Protein AF-A0A166KN66-F1 (afdb_monomer_lite)

Radius of gyration: 36.07 Å; chains: 1; bounding box: 90×45×100 Å

pLDDT: mean 72.62, std 14.04, range [34.59, 88.81]

Secondary structure (DSSP, 8-state):
-HHHHHHHHHHHHHHHHHHHHHHHHHHHTHHHHHHHHHHHHHHHHHHHHHHHHHHHHHHHHHHTT------------HHHHHHHHHHHHHHHHHHHHHHHHHHHHHHHHHHHHHHHHHHHHHHHHHHHHHHHHHHHHHHHHHHHHHHHHTS-HHHHHHHHHHHHHHH-HHHHHHHHHHHHHS-----TTS--

Structure (mmCIF, N/CA/C/O backbone):
data_AF-A0A166KN66-F1
#
_entry.id   AF-A0A166KN66-F1
#
loop_
_atom_site.group_PDB
_atom_site.id
_atom_site.type_symbol
_atom_site.label_atom_id
_atom_site.label_alt_id
_atom_site.label_comp_id
_atom_site.label_asym_id
_atom_site.label_entity_id
_atom_site.label_seq_id
_atom_site.pdbx_PDB_ins_code
_atom_site.Cartn_x
_atom_site.Cartn_y
_atom_site.Cartn_z
_atom_site.occupancy
_atom_site.B_iso_or_equiv
_atom_site.auth_seq_id
_atom_site.auth_comp_id
_atom_site.auth_asym_id
_atom_site.auth_atom_id
_atom_site.pdbx_PDB_model_num
ATOM 1 N N . MET A 1 1 ? -40.780 -9.118 45.783 1.00 50.19 1 MET A N 1
ATOM 2 C CA . MET A 1 1 ? -39.448 -8.489 45.693 1.00 50.19 1 MET A CA 1
ATOM 3 C C . MET A 1 1 ? -38.457 -9.318 44.877 1.00 50.19 1 MET A C 1
ATOM 5 O O . MET A 1 1 ? -37.634 -8.706 44.225 1.00 50.19 1 MET A O 1
ATOM 9 N N . GLU A 1 2 ? -38.556 -10.653 44.808 1.00 48.22 2 GLU A N 1
ATOM 10 C CA . GLU A 1 2 ? -37.670 -11.465 43.937 1.00 48.22 2 GLU A CA 1
ATOM 11 C C . GLU A 1 2 ? -37.937 -11.257 42.427 1.00 48.22 2 GLU A C 1
ATOM 13 O O . GLU A 1 2 ? -37.007 -11.111 41.647 1.00 48.22 2 GLU A O 1
ATOM 18 N N . SER A 1 3 ? -39.200 -11.080 42.016 1.00 54.22 3 SER A N 1
ATOM 19 C CA . SER A 1 3 ? -39.578 -10.925 40.595 1.00 54.22 3 SER A CA 1
ATOM 20 C C . SER A 1 3 ? -39.134 -9.615 39.916 1.00 54.22 3 SER A C 1
ATOM 22 O O . SER A 1 3 ? -39.055 -9.578 38.689 1.00 54.22 3 SER A O 1
ATOM 24 N N . GLU A 1 4 ? -38.887 -8.539 40.672 1.00 42.75 4 GLU A N 1
ATOM 25 C CA . GLU A 1 4 ? -38.388 -7.256 40.132 1.00 42.75 4 GLU A CA 1
ATOM 26 C C . GLU A 1 4 ? -36.860 -7.266 39.987 1.00 42.75 4 GLU A C 1
ATOM 28 O O . GLU A 1 4 ? -36.314 -6.644 39.081 1.00 42.75 4 GLU A O 1
ATOM 33 N N . LEU A 1 5 ? -36.176 -8.032 40.842 1.00 52.19 5 LEU A N 1
ATOM 34 C CA . LEU A 1 5 ? -34.735 -8.265 40.774 1.00 52.19 5 LEU A CA 1
ATOM 35 C C . LEU A 1 5 ? -34.369 -9.156 39.583 1.00 52.19 5 LEU A C 1
ATOM 37 O O . LEU A 1 5 ? -33.421 -8.837 38.874 1.00 52.19 5 LEU A O 1
ATOM 41 N N . ASP A 1 6 ? -35.161 -10.194 39.301 1.00 42.53 6 ASP A N 1
ATOM 42 C CA . ASP A 1 6 ? -34.950 -11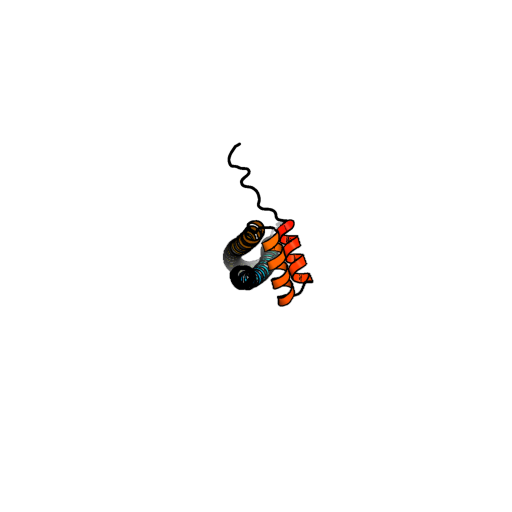.069 38.139 1.00 42.53 6 ASP A CA 1
ATOM 43 C C . ASP A 1 6 ? -35.210 -10.355 36.803 1.00 42.53 6 ASP A C 1
ATOM 45 O O . ASP A 1 6 ? -34.517 -10.599 35.816 1.00 42.53 6 ASP A O 1
ATOM 49 N N . THR A 1 7 ? -36.174 -9.429 36.758 1.00 47.88 7 THR A N 1
ATOM 50 C CA . THR A 1 7 ? -36.441 -8.623 35.554 1.00 47.88 7 THR A CA 1
ATOM 51 C C . THR A 1 7 ? -35.397 -7.533 35.341 1.00 47.88 7 THR A C 1
ATOM 53 O O . THR A 1 7 ? -35.026 -7.288 34.193 1.00 47.88 7 THR A O 1
ATOM 56 N N . LEU A 1 8 ? -34.853 -6.931 36.405 1.00 46.81 8 LEU A N 1
ATOM 57 C CA . LEU A 1 8 ? -33.691 -6.042 36.301 1.00 46.81 8 LEU A CA 1
ATOM 58 C C . LEU A 1 8 ? -32.440 -6.808 35.855 1.00 46.81 8 LEU A C 1
ATOM 60 O O . LEU A 1 8 ? -31.799 -6.390 34.898 1.00 46.81 8 LEU A O 1
ATOM 64 N N . HIS A 1 9 ? -32.138 -7.963 36.458 1.00 51.22 9 HIS A N 1
ATOM 65 C CA . HIS A 1 9 ? -30.991 -8.786 36.061 1.00 51.22 9 HIS A CA 1
ATOM 66 C C . HIS A 1 9 ? -31.087 -9.264 34.609 1.00 51.22 9 HIS A C 1
ATOM 68 O O . HIS A 1 9 ? -30.092 -9.217 33.886 1.00 51.22 9 HIS A O 1
ATOM 74 N N . ALA A 1 10 ? -32.275 -9.679 34.159 1.00 50.00 10 ALA A N 1
ATOM 75 C CA . ALA A 1 10 ? -32.499 -10.074 32.771 1.00 50.00 10 ALA A CA 1
ATOM 76 C C . ALA A 1 10 ? -32.364 -8.884 31.807 1.00 50.00 10 ALA A C 1
ATOM 78 O O . ALA A 1 10 ? -31.740 -9.019 30.755 1.00 50.00 10 ALA A O 1
ATOM 79 N N . SER A 1 11 ? -32.881 -7.705 32.170 1.00 46.88 11 SER A N 1
ATOM 80 C CA . SER A 1 11 ? -32.803 -6.506 31.322 1.00 46.88 11 SER A CA 1
ATOM 81 C C . SER A 1 11 ? -31.360 -6.021 31.152 1.00 46.88 11 SER A C 1
ATOM 83 O O . SER A 1 11 ? -30.937 -5.771 30.026 1.00 46.88 11 SER A O 1
ATOM 85 N N . THR A 1 12 ? -30.578 -5.985 32.236 1.00 53.62 12 THR A N 1
ATOM 86 C CA . THR A 1 12 ? -29.157 -5.600 32.204 1.00 53.62 12 THR A CA 1
ATOM 87 C C . THR A 1 12 ? -28.290 -6.671 31.535 1.00 53.62 12 THR A C 1
ATOM 89 O O . THR A 1 12 ? -27.363 -6.360 30.791 1.00 53.62 12 THR A O 1
ATOM 92 N N . SER A 1 13 ? -28.597 -7.958 31.727 1.00 55.28 13 SER A N 1
ATOM 93 C CA . SER A 1 13 ? -27.883 -9.049 31.048 1.00 55.28 13 SER A CA 1
ATOM 94 C C . SER A 1 13 ? -28.099 -9.033 29.532 1.00 55.28 13 SER A C 1
ATOM 96 O O . SER A 1 13 ? -27.187 -9.405 28.794 1.00 55.28 13 SER A O 1
ATOM 98 N N . THR A 1 14 ? -29.278 -8.608 29.065 1.00 58.38 14 THR A N 1
ATOM 99 C CA . THR A 1 14 ? -29.583 -8.525 27.628 1.00 58.38 14 THR A CA 1
ATOM 100 C C . THR A 1 14 ? -28.792 -7.383 26.983 1.00 58.38 14 THR A C 1
ATOM 102 O O . THR A 1 14 ? -28.110 -7.604 25.988 1.00 58.38 14 THR A O 1
ATOM 105 N N . THR A 1 15 ? -28.743 -6.206 27.619 1.00 72.19 15 THR A N 1
ATOM 106 C CA . THR A 1 15 ? -27.950 -5.065 27.124 1.00 72.19 15 THR A CA 1
ATOM 107 C C . THR A 1 15 ? -26.442 -5.327 27.146 1.00 72.19 15 THR A C 1
ATOM 109 O O . THR A 1 15 ? -25.735 -4.919 26.228 1.00 72.19 15 THR A O 1
ATOM 112 N N . THR A 1 16 ? -25.935 -6.058 28.144 1.00 75.50 16 THR A N 1
ATOM 113 C CA . THR A 1 16 ? -24.501 -6.393 28.237 1.00 75.50 16 THR A CA 1
ATOM 114 C C . THR A 1 16 ? -24.071 -7.374 27.139 1.00 75.50 16 THR A C 1
ATOM 116 O O . THR A 1 16 ? -23.024 -7.197 26.513 1.00 75.50 16 THR A O 1
ATOM 119 N N . ALA A 1 17 ? -24.890 -8.396 26.865 1.00 76.38 17 ALA A N 1
ATOM 120 C CA . ALA A 1 17 ? -24.639 -9.357 25.792 1.00 76.38 17 ALA A CA 1
ATOM 121 C C . ALA A 1 17 ? -24.733 -8.707 24.399 1.00 76.38 17 ALA A C 1
ATOM 123 O O . ALA A 1 17 ? -23.933 -9.029 23.511 1.00 76.38 17 ALA A O 1
ATOM 124 N N . ASP A 1 18 ? -25.659 -7.760 24.223 1.00 78.69 18 ASP A N 1
ATOM 125 C CA . ASP A 1 18 ? -25.801 -6.976 22.995 1.00 78.69 18 ASP A CA 1
ATOM 126 C C . ASP A 1 18 ? -24.572 -6.080 22.755 1.00 78.69 18 ASP A C 1
ATOM 128 O O . ASP A 1 18 ? -24.020 -6.077 21.652 1.00 78.69 18 ASP A O 1
ATOM 132 N N . LEU A 1 19 ? -24.065 -5.403 23.793 1.00 79.38 19 LEU A N 1
ATOM 133 C CA . LEU A 1 19 ? -22.847 -4.583 23.717 1.00 79.38 19 LEU A CA 1
ATOM 134 C C . LEU A 1 19 ? -21.586 -5.422 23.459 1.00 79.38 19 LEU A C 1
ATOM 136 O O . LEU A 1 19 ? -20.761 -5.063 22.615 1.00 79.38 19 LEU A O 1
ATOM 140 N N . ALA A 1 20 ? -21.443 -6.575 24.121 1.00 78.69 20 ALA A N 1
ATOM 141 C CA . ALA A 1 20 ? -20.343 -7.508 23.864 1.00 78.69 20 ALA A CA 1
ATOM 142 C C . ALA A 1 20 ? -20.381 -8.052 22.422 1.00 78.69 20 ALA A C 1
ATOM 144 O O . ALA A 1 20 ? -19.338 -8.189 21.766 1.00 78.69 20 ALA A O 1
ATOM 145 N N . SER A 1 21 ? -21.584 -8.310 21.900 1.00 81.44 21 SER A N 1
ATOM 146 C CA . SER A 1 21 ? -21.799 -8.711 20.506 1.00 81.44 21 SER A CA 1
ATOM 147 C C . SER A 1 21 ? -21.483 -7.577 19.532 1.00 81.44 21 SER A C 1
ATOM 149 O O . SER A 1 21 ? -20.884 -7.820 18.483 1.00 81.44 21 SER A O 1
ATOM 151 N N . GLU A 1 22 ? -21.819 -6.331 19.871 1.00 81.75 22 GLU A N 1
ATOM 152 C CA . GLU A 1 22 ? -21.475 -5.165 19.062 1.00 81.75 22 GLU A CA 1
ATOM 153 C C . GLU A 1 22 ? -19.960 -4.939 18.990 1.00 81.75 22 GLU A C 1
ATOM 155 O O . GLU A 1 22 ? -19.432 -4.787 17.886 1.00 81.75 22 GLU A O 1
ATOM 160 N N . ILE A 1 23 ? -19.253 -4.971 20.124 1.00 78.81 23 ILE A N 1
ATOM 161 C CA . ILE A 1 23 ? -17.786 -4.856 20.166 1.00 78.81 23 ILE A CA 1
ATOM 162 C C . ILE A 1 23 ? -17.156 -5.982 19.343 1.00 78.81 23 ILE A C 1
ATOM 164 O O . ILE A 1 23 ? -16.308 -5.725 18.488 1.00 78.81 23 ILE A O 1
ATOM 168 N N . SER A 1 24 ? -17.632 -7.218 19.521 1.00 78.62 24 SER A N 1
ATOM 169 C CA . SER A 1 24 ? -17.173 -8.369 18.736 1.00 78.62 24 SER A CA 1
ATOM 170 C C . SER A 1 24 ? -17.398 -8.170 17.237 1.00 78.62 24 SER A C 1
ATOM 172 O O . SER A 1 24 ? -16.517 -8.474 16.438 1.00 78.62 24 SER A O 1
ATOM 174 N N . ARG A 1 25 ? -18.550 -7.626 16.834 1.00 81.44 25 ARG A N 1
ATOM 175 C CA . ARG A 1 25 ? -18.867 -7.327 15.431 1.00 81.44 25 ARG A CA 1
ATOM 176 C C . ARG A 1 25 ? -17.963 -6.236 14.858 1.00 81.44 25 ARG A C 1
ATOM 178 O O . ARG A 1 25 ? -17.493 -6.383 13.734 1.00 81.44 25 ARG A O 1
ATOM 185 N N . LYS A 1 26 ? -17.705 -5.155 15.602 1.00 76.75 26 LYS A N 1
ATOM 186 C CA . LYS A 1 26 ? -16.783 -4.094 15.163 1.00 76.75 26 LYS A CA 1
ATOM 187 C C . LYS A 1 26 ? -15.351 -4.627 15.029 1.00 76.75 26 LYS A C 1
ATOM 189 O O . LYS A 1 26 ? -14.688 -4.315 14.046 1.00 76.75 26 LYS A O 1
ATOM 194 N N . LEU A 1 27 ? -14.908 -5.487 15.950 1.00 75.06 27 LEU A N 1
ATOM 195 C CA . LEU A 1 27 ? -13.616 -6.173 15.853 1.00 75.06 27 LEU A CA 1
ATOM 196 C C . LEU A 1 27 ? -13.560 -7.134 14.656 1.00 75.06 27 LEU A C 1
ATOM 198 O O . LEU A 1 27 ? -12.565 -7.145 13.948 1.00 75.06 27 LEU A O 1
ATOM 202 N N . LEU A 1 28 ? -14.631 -7.870 14.351 1.00 78.94 28 LEU A N 1
ATOM 203 C CA . LEU A 1 28 ? -14.689 -8.730 13.158 1.00 78.94 28 LEU A CA 1
ATOM 204 C C . LEU A 1 28 ? -14.581 -7.942 11.841 1.00 78.94 28 LEU A C 1
ATOM 206 O O . LEU A 1 28 ? -14.085 -8.468 10.847 1.00 78.94 28 LEU A O 1
ATOM 210 N N . ASN A 1 29 ? -14.989 -6.670 11.818 1.00 74.00 29 ASN A N 1
ATOM 211 C CA . ASN A 1 29 ? -14.806 -5.808 10.646 1.00 74.00 29 ASN A CA 1
ATOM 212 C C . ASN A 1 29 ? -13.333 -5.415 10.409 1.00 74.00 29 ASN A C 1
ATOM 214 O O . ASN A 1 29 ? -13.002 -4.915 9.333 1.00 74.00 29 ASN A O 1
ATOM 218 N N . MET A 1 30 ? -12.443 -5.657 11.377 1.00 74.38 30 MET A N 1
ATOM 219 C CA . MET A 1 30 ? -11.005 -5.399 11.259 1.00 74.38 30 MET A CA 1
ATOM 220 C C . MET A 1 30 ? -10.272 -6.468 10.449 1.00 74.38 30 MET A C 1
ATOM 222 O O . MET A 1 30 ? -9.278 -6.152 9.792 1.00 74.38 30 MET A O 1
ATOM 226 N N . ASP A 1 31 ? -10.748 -7.713 10.471 1.00 74.88 31 ASP A N 1
ATOM 227 C CA . ASP A 1 31 ? -10.133 -8.841 9.763 1.00 74.88 31 ASP A CA 1
ATOM 228 C C . ASP A 1 31 ? -10.000 -8.587 8.248 1.00 74.88 31 ASP A C 1
ATOM 230 O O . ASP A 1 31 ? -8.879 -8.660 7.732 1.00 74.88 31 ASP A O 1
ATOM 234 N N . PRO A 1 32 ? -11.071 -8.215 7.510 1.00 77.06 32 PRO A N 1
ATOM 235 C CA . PRO A 1 32 ? -10.954 -7.946 6.078 1.00 77.06 32 PRO A CA 1
ATOM 236 C C . PRO A 1 32 ? -10.069 -6.730 5.776 1.00 77.06 32 PRO A C 1
ATOM 238 O O . PRO A 1 32 ? -9.323 -6.757 4.800 1.00 77.06 32 PRO A O 1
ATOM 241 N N . LEU A 1 33 ? -10.095 -5.693 6.622 1.00 70.38 33 LEU A N 1
ATOM 242 C CA . LEU A 1 33 ? -9.246 -4.506 6.460 1.00 70.38 33 LEU A CA 1
ATOM 243 C C . LEU A 1 33 ? -7.763 -4.834 6.682 1.00 70.38 33 LEU A C 1
ATOM 245 O O . LEU A 1 33 ? -6.892 -4.307 5.992 1.00 70.38 33 LEU A O 1
ATOM 249 N N . THR A 1 34 ? -7.468 -5.726 7.629 1.00 74.25 34 THR A N 1
ATOM 250 C CA . THR A 1 34 ? -6.104 -6.195 7.903 1.00 74.25 34 THR A CA 1
ATOM 251 C C . THR A 1 34 ? -5.579 -7.026 6.734 1.00 74.25 34 THR A C 1
ATOM 253 O O . THR A 1 34 ? -4.478 -6.762 6.251 1.00 74.25 34 THR A O 1
ATOM 256 N N . ALA A 1 35 ? -6.390 -7.953 6.216 1.00 77.44 35 ALA A N 1
ATOM 257 C CA . ALA A 1 35 ? -6.037 -8.755 5.047 1.00 77.44 35 ALA A CA 1
ATOM 258 C C . ALA A 1 35 ? -5.819 -7.890 3.790 1.00 77.44 35 ALA A C 1
ATOM 260 O O . ALA A 1 35 ? -4.828 -8.058 3.080 1.00 77.44 35 ALA A O 1
ATOM 261 N N . GLU A 1 36 ? -6.704 -6.921 3.532 1.00 73.56 36 GLU A N 1
ATOM 262 C CA . GLU A 1 36 ? -6.550 -5.961 2.431 1.00 73.56 36 GLU A CA 1
ATOM 263 C C . GLU A 1 36 ? -5.237 -5.174 2.561 1.00 73.56 36 GLU A C 1
ATOM 265 O O . GLU A 1 36 ? -4.469 -5.057 1.602 1.00 73.56 36 GLU A O 1
ATOM 270 N N . ARG A 1 37 ? -4.930 -4.689 3.769 1.00 74.81 37 ARG A N 1
ATOM 271 C CA . ARG A 1 37 ? -3.697 -3.954 4.060 1.00 74.81 37 ARG A CA 1
ATOM 272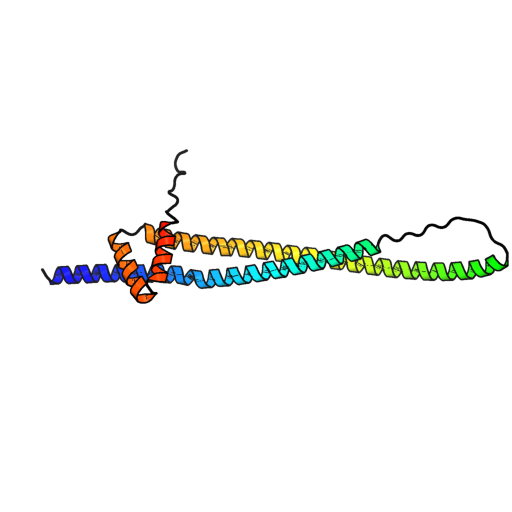 C C . ARG A 1 37 ? -2.443 -4.791 3.797 1.00 74.81 37 ARG A C 1
ATOM 274 O O . ARG A 1 37 ? -1.490 -4.272 3.214 1.00 74.81 37 ARG A O 1
ATOM 281 N N . GLU A 1 38 ? -2.426 -6.059 4.201 1.00 78.44 38 GLU A N 1
ATOM 282 C CA . GLU A 1 38 ? -1.304 -6.977 3.953 1.00 78.44 38 GLU A CA 1
ATOM 283 C C . GLU A 1 38 ? -1.087 -7.233 2.455 1.00 78.44 38 GLU A C 1
ATOM 285 O O . GLU A 1 38 ? 0.050 -7.195 1.975 1.00 78.44 38 GLU A O 1
ATOM 290 N N . VAL A 1 39 ? -2.171 -7.409 1.692 1.00 83.88 39 VAL A N 1
ATOM 291 C CA . VAL A 1 39 ? -2.108 -7.565 0.230 1.00 83.88 39 VAL A CA 1
ATOM 292 C C . VAL A 1 39 ? -1.511 -6.321 -0.427 1.00 83.88 39 VAL A C 1
ATOM 294 O O . VAL A 1 39 ? -0.599 -6.436 -1.249 1.00 83.88 39 VAL A O 1
ATOM 297 N N . ILE A 1 40 ? -1.962 -5.124 -0.043 1.00 73.06 40 ILE A N 1
ATOM 298 C CA . ILE A 1 40 ? -1.426 -3.878 -0.605 1.00 73.06 40 ILE A CA 1
ATOM 299 C C . ILE A 1 40 ? 0.059 -3.708 -0.236 1.00 73.06 40 ILE A C 1
ATOM 301 O O . ILE A 1 40 ? 0.857 -3.276 -1.068 1.00 73.06 40 ILE A O 1
ATOM 305 N N . GLN A 1 41 ? 0.476 -4.094 0.976 1.00 76.81 41 GLN A N 1
ATOM 306 C CA . GLN A 1 41 ? 1.893 -4.066 1.365 1.00 76.81 41 GLN A CA 1
ATOM 307 C C . GLN A 1 41 ? 2.764 -4.982 0.501 1.00 76.81 41 GLN A C 1
ATOM 309 O O . GLN A 1 41 ? 3.862 -4.581 0.100 1.00 76.81 41 GLN A O 1
ATOM 314 N N . LEU A 1 42 ? 2.281 -6.189 0.199 1.00 85.00 42 LEU A N 1
ATOM 315 C CA . LEU A 1 42 ? 2.954 -7.114 -0.712 1.00 85.00 42 LEU A CA 1
ATOM 316 C C . LEU A 1 42 ? 3.100 -6.497 -2.108 1.00 85.00 42 LEU A C 1
ATOM 318 O O . LEU A 1 42 ? 4.208 -6.456 -2.642 1.00 85.00 42 LEU A O 1
ATOM 322 N N . GLN A 1 43 ? 2.028 -5.914 -2.643 1.00 80.38 43 GLN A N 1
ATOM 323 C CA . GLN A 1 43 ? 2.036 -5.255 -3.953 1.00 80.38 43 GLN A CA 1
ATOM 324 C C . GLN A 1 43 ? 2.992 -4.050 -4.017 1.00 80.38 43 GLN A C 1
ATOM 326 O O . GLN A 1 43 ? 3.722 -3.878 -4.997 1.00 80.38 43 GLN A O 1
ATOM 331 N N . ILE A 1 44 ? 3.058 -3.240 -2.954 1.00 77.50 44 ILE A N 1
ATOM 332 C CA . ILE A 1 44 ? 4.017 -2.129 -2.835 1.00 77.50 44 ILE A CA 1
ATOM 333 C C . ILE A 1 44 ? 5.456 -2.655 -2.867 1.00 77.50 44 ILE A C 1
ATOM 335 O O . ILE A 1 44 ? 6.327 -2.060 -3.509 1.00 77.50 44 ILE A O 1
ATOM 339 N N . LYS A 1 45 ? 5.729 -3.768 -2.175 1.00 81.69 45 LYS A N 1
ATOM 340 C CA . LYS A 1 45 ? 7.056 -4.396 -2.153 1.00 81.69 45 LYS A CA 1
ATOM 341 C C . LYS A 1 45 ? 7.450 -4.925 -3.534 1.00 81.69 45 LYS A C 1
ATOM 343 O O . LYS A 1 45 ? 8.573 -4.683 -3.971 1.00 81.69 45 LYS A O 1
ATOM 348 N N . GLU A 1 46 ? 6.540 -5.602 -4.225 1.00 85.12 46 GLU A N 1
ATOM 349 C CA . GLU A 1 46 ? 6.760 -6.093 -5.590 1.00 85.12 46 GLU A CA 1
ATOM 350 C C . GLU A 1 46 ? 7.049 -4.946 -6.560 1.00 85.12 46 GLU A C 1
ATOM 352 O O . GLU A 1 46 ? 8.032 -4.986 -7.302 1.00 85.12 46 GLU A O 1
ATOM 357 N N . THR A 1 47 ? 6.261 -3.874 -6.481 1.00 78.00 47 THR A N 1
ATOM 358 C CA . THR A 1 47 ? 6.444 -2.688 -7.324 1.00 78.00 47 THR A CA 1
ATOM 359 C C . THR A 1 47 ? 7.796 -2.018 -7.068 1.00 78.00 47 THR A C 1
ATOM 361 O O . THR A 1 47 ? 8.486 -1.654 -8.018 1.00 78.00 47 THR A O 1
ATOM 364 N N . ARG A 1 48 ? 8.249 -1.927 -5.808 1.00 80.12 48 ARG A N 1
ATOM 365 C CA . ARG A 1 48 ? 9.599 -1.424 -5.479 1.00 80.12 48 ARG A CA 1
ATOM 366 C C . ARG A 1 48 ? 10.713 -2.272 -6.091 1.00 80.12 48 ARG A C 1
ATOM 368 O O . ARG A 1 48 ? 11.670 -1.716 -6.624 1.00 80.12 48 ARG A O 1
ATOM 375 N N . ASN A 1 49 ? 10.588 -3.597 -6.045 1.00 84.81 49 ASN A N 1
ATOM 376 C CA . ASN A 1 49 ? 11.573 -4.490 -6.662 1.00 84.81 49 ASN A CA 1
ATOM 377 C C . ASN A 1 49 ? 11.626 -4.296 -8.184 1.00 84.81 49 ASN A C 1
ATOM 379 O O . ASN A 1 49 ? 12.704 -4.293 -8.782 1.00 84.81 49 ASN A O 1
ATOM 383 N N . HIS A 1 50 ? 10.464 -4.098 -8.809 1.00 79.25 50 HIS A N 1
ATOM 384 C CA . HIS A 1 50 ? 10.383 -3.846 -10.240 1.00 79.25 50 HIS A CA 1
ATOM 385 C C . HIS A 1 50 ? 11.013 -2.497 -10.626 1.00 79.25 50 HIS A C 1
ATOM 387 O O . HIS A 1 50 ? 11.807 -2.457 -11.565 1.00 79.25 50 HIS A O 1
ATOM 393 N N . ILE A 1 51 ? 10.774 -1.431 -9.848 1.00 81.56 51 ILE A N 1
ATOM 394 C CA . ILE A 1 51 ? 11.446 -0.128 -10.022 1.00 81.56 51 ILE A CA 1
ATOM 395 C C . ILE A 1 51 ? 12.969 -0.289 -9.964 1.00 81.56 51 ILE A C 1
ATOM 397 O O . ILE A 1 51 ? 13.660 0.167 -10.869 1.00 81.56 51 ILE A O 1
ATOM 401 N N . SER A 1 52 ? 13.494 -1.001 -8.962 1.00 80.19 52 SER A N 1
ATOM 402 C CA . SER A 1 52 ? 14.941 -1.229 -8.836 1.00 80.19 52 SER A CA 1
ATOM 403 C C . SER A 1 52 ? 15.529 -1.981 -10.040 1.00 80.19 52 SER A C 1
ATOM 405 O O . SER A 1 52 ? 16.635 -1.683 -10.489 1.00 80.19 52 SER A O 1
ATOM 407 N N . THR A 1 53 ? 14.771 -2.921 -10.611 1.00 85.12 53 THR A N 1
ATOM 408 C CA . THR A 1 53 ? 15.182 -3.653 -11.820 1.00 85.12 53 THR A CA 1
ATOM 409 C C . THR A 1 53 ? 15.226 -2.734 -13.047 1.00 85.12 53 THR A C 1
ATOM 411 O O . THR A 1 53 ? 16.154 -2.823 -13.852 1.00 85.12 53 THR A O 1
ATOM 414 N N . LEU A 1 54 ? 14.254 -1.824 -13.181 1.00 81.31 54 LEU A N 1
ATOM 415 C CA . LEU A 1 54 ? 14.236 -0.822 -14.250 1.00 81.31 54 LEU A CA 1
ATOM 416 C C . LEU A 1 54 ? 15.391 0.178 -14.117 1.00 81.31 54 LEU A C 1
ATOM 418 O O . LEU A 1 54 ? 16.034 0.488 -15.115 1.00 81.31 54 LEU A O 1
ATOM 422 N N . GLU A 1 55 ? 15.706 0.627 -12.900 1.00 80.25 55 GLU A N 1
ATOM 423 C CA . GLU A 1 55 ? 16.844 1.520 -12.632 1.00 80.25 55 GLU A CA 1
ATOM 424 C C . GLU A 1 55 ? 18.187 0.874 -13.006 1.00 80.25 55 GLU A C 1
ATOM 426 O O . GLU A 1 55 ? 19.042 1.526 -13.608 1.00 80.25 55 GLU A O 1
ATOM 431 N N . ALA A 1 56 ? 18.362 -0.424 -12.731 1.00 80.94 56 ALA A N 1
ATOM 432 C CA . ALA A 1 56 ? 19.546 -1.167 -13.162 1.00 80.94 56 ALA A CA 1
ATOM 433 C C . ALA A 1 56 ? 19.650 -1.274 -14.697 1.00 80.94 56 ALA A C 1
ATOM 435 O O . ALA A 1 56 ? 20.741 -1.160 -15.257 1.00 80.94 56 ALA A O 1
ATOM 436 N N . ARG A 1 57 ? 18.520 -1.453 -15.396 1.00 79.25 57 ARG A N 1
ATOM 437 C CA . ARG A 1 57 ? 18.475 -1.505 -16.868 1.00 79.25 57 ARG A CA 1
ATOM 438 C C . ARG A 1 57 ? 18.758 -0.141 -17.510 1.00 79.25 57 ARG A C 1
ATOM 440 O O . ARG A 1 57 ? 19.462 -0.088 -18.515 1.00 79.25 57 ARG A O 1
ATOM 447 N N . ASP A 1 58 ? 18.253 0.944 -16.923 1.00 75.69 58 ASP A N 1
ATOM 448 C CA . ASP A 1 58 ? 18.533 2.329 -17.334 1.00 75.69 58 ASP A CA 1
ATOM 449 C C . ASP A 1 58 ? 20.030 2.660 -17.208 1.00 75.69 58 ASP A C 1
ATOM 451 O O . ASP A 1 58 ? 20.633 3.209 -18.130 1.00 75.69 58 ASP A O 1
ATOM 455 N N . ALA A 1 59 ? 20.663 2.258 -16.099 1.00 73.31 59 ALA A N 1
ATOM 456 C CA . ALA A 1 59 ? 22.097 2.454 -15.888 1.00 73.31 59 ALA A CA 1
ATOM 457 C C . ALA A 1 59 ? 22.945 1.785 -16.987 1.00 73.31 59 ALA A C 1
ATOM 459 O O . ALA A 1 59 ? 23.820 2.433 -17.562 1.00 73.31 59 ALA A O 1
ATOM 460 N N . LEU A 1 60 ? 22.628 0.535 -17.349 1.00 71.75 60 LEU A N 1
ATOM 461 C CA . LEU A 1 60 ? 23.324 -0.196 -18.416 1.00 71.75 60 LEU A 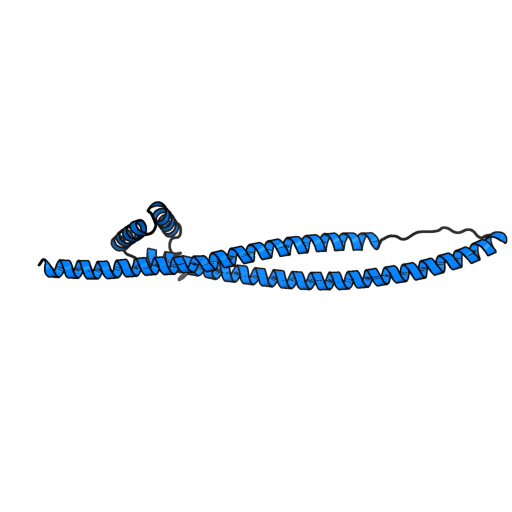CA 1
ATOM 462 C C . LEU A 1 60 ? 23.175 0.476 -19.791 1.00 71.75 60 LEU A C 1
ATOM 464 O O . LEU A 1 60 ? 24.136 0.548 -20.555 1.00 71.75 60 LEU A O 1
ATOM 468 N N . LEU A 1 61 ? 21.990 1.000 -20.116 1.00 68.06 61 LEU A N 1
ATOM 469 C CA . LEU A 1 61 ? 21.762 1.692 -21.391 1.00 68.06 61 LEU A CA 1
ATOM 470 C C . LEU A 1 61 ? 22.544 3.010 -21.489 1.00 68.06 61 LEU A C 1
ATOM 472 O O . LEU A 1 61 ? 23.021 3.360 -22.570 1.00 68.06 61 LEU A O 1
ATOM 476 N N . ARG A 1 62 ? 22.726 3.721 -20.369 1.00 67.56 62 ARG A N 1
ATOM 477 C CA . ARG A 1 62 ? 23.521 4.959 -20.325 1.00 67.56 62 ARG A CA 1
ATOM 478 C C . ARG A 1 62 ? 25.013 4.706 -20.524 1.00 67.56 62 ARG A C 1
ATOM 480 O O . ARG A 1 62 ? 25.655 5.486 -21.222 1.00 67.56 62 ARG A O 1
ATOM 487 N N . GLU A 1 63 ? 25.553 3.619 -19.972 1.00 63.09 63 GLU A N 1
ATOM 488 C CA . GLU A 1 63 ? 26.969 3.247 -20.135 1.00 63.09 63 GLU A CA 1
ATOM 489 C C . GLU A 1 63 ? 27.334 2.930 -21.598 1.00 63.09 63 GLU A C 1
ATOM 491 O O . GLU A 1 63 ? 28.432 3.257 -22.055 1.00 63.09 63 GLU A O 1
ATOM 496 N N . HIS A 1 64 ? 26.395 2.378 -22.374 1.00 59.12 64 HIS A N 1
ATOM 497 C CA . HIS A 1 64 ? 26.589 2.080 -23.797 1.00 59.12 64 HIS A CA 1
ATOM 498 C C . HIS A 1 64 ? 26.593 3.319 -24.716 1.00 59.12 64 HIS A C 1
ATOM 500 O O . HIS A 1 64 ? 27.027 3.219 -25.863 1.00 59.12 64 HIS A O 1
ATOM 506 N N . HIS A 1 65 ? 26.155 4.492 -24.242 1.00 52.91 65 HIS A N 1
ATOM 507 C CA . HIS A 1 65 ? 26.039 5.705 -25.064 1.00 52.91 65 HIS A CA 1
ATOM 508 C C . HIS A 1 65 ? 27.342 6.533 -25.157 1.00 52.91 65 HIS A C 1
ATOM 510 O O . HIS A 1 65 ? 27.402 7.508 -25.903 1.00 52.91 65 HIS A O 1
ATOM 516 N N . THR A 1 66 ? 28.401 6.163 -24.423 1.00 48.50 66 THR A N 1
ATOM 517 C CA . THR A 1 66 ? 29.606 6.999 -24.209 1.00 48.50 66 THR A CA 1
ATOM 518 C C . THR A 1 66 ? 30.916 6.480 -24.823 1.00 48.50 66 THR A C 1
ATOM 520 O O . THR A 1 66 ? 31.992 6.757 -24.299 1.00 48.50 66 THR A O 1
ATOM 523 N N . ALA A 1 67 ? 30.886 5.779 -25.960 1.00 44.91 67 ALA A N 1
ATOM 524 C CA . ALA A 1 67 ? 32.112 5.399 -26.676 1.00 44.91 67 ALA A CA 1
ATOM 525 C C . ALA A 1 67 ? 32.345 6.288 -27.915 1.00 44.91 67 ALA A C 1
ATOM 527 O O . ALA A 1 67 ? 31.658 6.155 -28.924 1.00 44.91 67 ALA A O 1
ATOM 528 N N . SER A 1 68 ? 33.323 7.200 -27.856 1.00 43.91 68 SER A N 1
ATOM 529 C CA . SER A 1 68 ? 33.817 7.975 -29.010 1.00 43.91 68 SER A CA 1
ATOM 530 C C . SER A 1 68 ? 35.324 7.787 -29.175 1.00 43.91 68 SER A C 1
ATOM 532 O O . SER A 1 68 ? 36.074 7.872 -28.205 1.00 43.91 68 SER A O 1
ATOM 534 N N . ILE A 1 69 ? 35.751 7.520 -30.411 1.00 46.03 69 ILE A N 1
ATOM 535 C CA . ILE A 1 69 ? 37.133 7.210 -30.806 1.00 46.03 69 ILE A CA 1
ATOM 536 C C . ILE A 1 69 ? 37.745 8.443 -31.493 1.00 46.03 69 ILE A C 1
ATOM 538 O O . ILE A 1 69 ? 37.113 9.034 -32.368 1.00 46.03 69 ILE A O 1
ATOM 542 N N . SER A 1 70 ? 38.972 8.816 -31.114 1.00 37.91 70 SER A N 1
ATOM 543 C CA . SER A 1 70 ? 39.793 9.853 -31.763 1.00 37.91 70 SER A CA 1
ATOM 544 C C . SER A 1 70 ? 40.776 9.242 -32.766 1.00 37.91 70 SER A C 1
ATOM 546 O O . SER A 1 70 ? 41.376 8.219 -32.446 1.00 37.91 70 SER A O 1
ATOM 548 N N . ASN A 1 71 ? 41.027 9.906 -33.899 1.00 38.41 71 ASN A N 1
ATOM 549 C CA . ASN A 1 71 ? 42.131 9.585 -34.813 1.00 38.41 71 ASN A CA 1
ATOM 550 C C . ASN A 1 71 ? 42.937 10.847 -35.164 1.00 38.41 71 ASN A C 1
ATOM 552 O O . ASN A 1 71 ? 42.351 11.907 -35.387 1.00 38.41 71 ASN A O 1
ATOM 556 N N . GLU A 1 72 ? 44.264 10.697 -35.226 1.00 39.81 72 GLU A N 1
ATOM 557 C CA . GLU A 1 72 ? 45.238 11.674 -35.737 1.00 39.81 72 GLU A CA 1
ATOM 558 C C . GLU A 1 72 ? 45.669 11.327 -37.178 1.00 39.81 72 GLU A C 1
ATOM 560 O O . GLU A 1 72 ? 45.633 10.166 -37.590 1.00 39.81 72 GLU A O 1
ATOM 565 N N . ASP A 1 73 ? 46.052 12.369 -37.922 1.00 44.03 73 ASP A N 1
ATOM 566 C CA . ASP A 1 73 ? 46.294 12.423 -39.372 1.00 44.03 73 ASP A CA 1
ATOM 567 C C . ASP A 1 73 ? 47.759 12.157 -39.776 1.00 44.03 73 ASP A C 1
ATOM 569 O O . ASP A 1 73 ? 48.674 12.695 -39.157 1.00 44.03 73 ASP A O 1
ATOM 573 N N . ASP A 1 74 ? 47.961 11.449 -40.900 1.00 49.16 74 ASP A N 1
ATOM 574 C CA . ASP A 1 74 ? 49.020 11.754 -41.885 1.00 49.16 74 ASP A CA 1
ATOM 575 C C . ASP A 1 74 ? 48.730 11.090 -43.266 1.00 49.16 74 ASP A C 1
ATOM 577 O O . ASP A 1 74 ? 48.062 10.051 -43.335 1.00 49.16 74 ASP A O 1
ATOM 581 N N . PRO A 1 75 ? 49.178 11.665 -44.406 1.00 51.28 75 PRO A N 1
ATOM 582 C CA . PRO A 1 75 ? 48.614 11.390 -45.735 1.00 51.28 75 PRO A CA 1
ATOM 583 C C . PRO A 1 75 ? 49.287 10.215 -46.477 1.00 51.28 75 PRO A C 1
ATOM 585 O O . PRO A 1 75 ? 50.509 10.066 -46.382 1.00 51.28 75 PRO A O 1
ATOM 588 N N . PRO A 1 76 ? 48.571 9.412 -47.307 1.00 50.84 76 PRO A N 1
ATOM 589 C CA . PRO A 1 76 ? 49.151 8.132 -47.697 1.00 50.84 76 PRO A CA 1
ATOM 590 C C . PRO A 1 76 ? 49.333 7.844 -49.211 1.00 50.84 76 PRO A C 1
ATOM 592 O O . PRO A 1 76 ? 48.774 8.490 -50.095 1.00 50.84 76 PRO A O 1
ATOM 595 N N . GLN A 1 77 ? 50.167 6.829 -49.486 1.00 51.44 77 GLN A N 1
ATOM 596 C CA . GLN A 1 77 ? 50.723 6.383 -50.782 1.00 51.44 77 GLN A CA 1
ATOM 597 C C . GLN A 1 77 ? 49.756 5.508 -51.647 1.00 51.44 77 GLN A C 1
ATOM 599 O O . GLN A 1 77 ? 48.677 5.149 -51.194 1.00 51.44 77 GLN A O 1
ATOM 604 N N . PRO A 1 78 ? 50.081 5.097 -52.898 1.00 57.84 78 PRO A N 1
ATOM 605 C CA . PRO A 1 78 ? 49.119 4.489 -53.846 1.00 57.84 78 PRO A CA 1
ATOM 606 C C . PRO A 1 78 ? 48.487 3.144 -53.441 1.00 57.84 78 PRO A C 1
ATOM 608 O O . PRO A 1 78 ? 47.311 2.921 -53.718 1.00 57.84 78 PRO A O 1
ATOM 611 N N . HIS A 1 79 ? 49.222 2.260 -52.759 1.00 56.50 79 HIS A N 1
ATO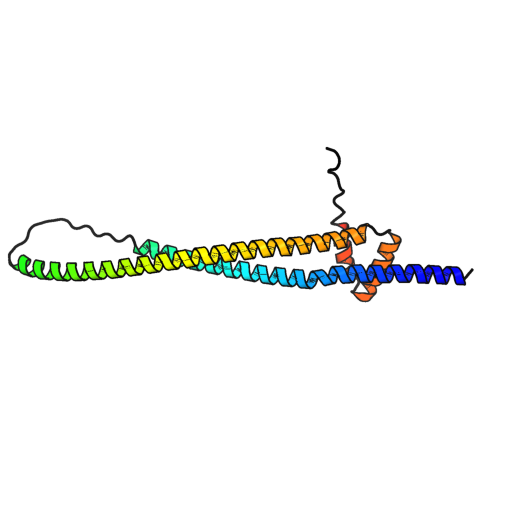M 612 C CA . HIS A 1 79 ? 48.660 1.041 -52.148 1.00 56.50 79 HIS A CA 1
ATOM 613 C C . HIS A 1 79 ? 47.687 1.387 -51.012 1.00 56.50 79 HIS A C 1
ATOM 615 O O . HIS A 1 79 ? 46.713 0.677 -50.771 1.00 56.50 79 HIS A O 1
ATOM 621 N N . VAL A 1 80 ? 47.892 2.545 -50.386 1.00 56.06 80 VAL A N 1
ATOM 622 C CA . VAL A 1 80 ? 46.969 3.096 -49.407 1.00 56.06 80 VAL A CA 1
ATOM 623 C C . VAL A 1 80 ? 45.717 3.654 -50.063 1.00 56.06 80 VAL A C 1
ATOM 625 O O . VAL A 1 80 ? 44.694 3.686 -49.414 1.00 56.06 80 VAL A O 1
ATOM 628 N N . ARG A 1 81 ? 45.708 3.994 -51.358 1.00 57.22 81 ARG A N 1
ATOM 629 C CA . ARG A 1 81 ? 44.467 4.375 -52.059 1.00 57.22 81 ARG A CA 1
ATOM 630 C C . ARG A 1 81 ? 43.490 3.201 -52.192 1.00 57.22 81 ARG A C 1
ATOM 632 O O . ARG A 1 81 ? 42.289 3.393 -52.032 1.00 57.22 81 ARG A O 1
ATOM 639 N N . ALA A 1 82 ? 43.999 1.997 -52.464 1.00 62.56 82 ALA A N 1
ATOM 640 C CA . ALA A 1 82 ? 43.190 0.777 -52.490 1.00 62.56 82 ALA A CA 1
ATOM 641 C C . ALA A 1 82 ? 42.754 0.363 -51.074 1.00 62.56 82 ALA A C 1
ATOM 643 O O . ALA A 1 82 ? 41.581 0.059 -50.865 1.00 62.56 82 ALA A O 1
ATOM 644 N N . ALA A 1 83 ? 43.663 0.440 -50.093 1.00 60.31 83 ALA A N 1
ATOM 645 C CA . ALA A 1 83 ? 43.337 0.203 -48.686 1.00 60.31 83 ALA A CA 1
ATOM 646 C C . ALA A 1 83 ? 42.331 1.234 -48.134 1.00 60.31 83 ALA A C 1
ATOM 648 O O . ALA A 1 83 ? 41.406 0.852 -47.435 1.00 60.31 83 ALA A O 1
ATOM 649 N N . LEU A 1 84 ? 42.438 2.509 -48.522 1.00 59.00 84 LEU A N 1
ATOM 650 C CA . LEU A 1 84 ? 41.479 3.576 -48.217 1.00 59.00 84 LEU A CA 1
ATOM 651 C C . LEU A 1 84 ? 40.120 3.294 -48.853 1.00 59.00 84 LEU A C 1
ATOM 653 O O . LEU A 1 84 ? 39.103 3.514 -48.216 1.00 59.00 84 LEU A O 1
ATOM 657 N N . GLY A 1 85 ? 40.080 2.799 -50.093 1.00 67.50 85 GLY A N 1
ATOM 658 C CA . GLY A 1 85 ? 38.829 2.414 -50.749 1.00 67.50 85 GLY A CA 1
ATOM 659 C C . GLY A 1 85 ? 38.083 1.311 -49.992 1.00 67.50 85 GLY A C 1
ATOM 660 O O . GLY A 1 85 ? 36.880 1.434 -49.769 1.00 67.50 85 GLY A O 1
ATOM 661 N N . HIS A 1 86 ? 38.800 0.273 -49.549 1.00 66.44 86 HIS A N 1
ATOM 662 C CA . HIS A 1 86 ? 38.242 -0.774 -48.687 1.00 66.44 86 HIS A CA 1
ATOM 663 C C . HIS A 1 86 ? 37.846 -0.232 -47.310 1.00 66.44 86 HIS A C 1
ATOM 665 O O . HIS A 1 86 ? 36.719 -0.455 -46.878 1.00 66.44 86 HIS A O 1
ATOM 671 N N . PHE A 1 87 ? 38.711 0.569 -46.687 1.00 67.38 87 PHE A N 1
ATOM 672 C CA . PHE A 1 87 ? 38.446 1.222 -45.409 1.00 67.38 87 PHE A CA 1
ATOM 673 C C . PHE A 1 87 ? 37.195 2.107 -45.453 1.00 67.38 87 PHE A C 1
ATOM 675 O O . PHE A 1 87 ? 36.380 2.037 -44.549 1.00 67.38 87 PHE A O 1
ATOM 682 N N . PHE A 1 88 ? 36.975 2.903 -46.505 1.00 71.25 88 PHE A N 1
ATOM 683 C CA . PHE A 1 88 ? 35.770 3.734 -46.621 1.00 71.25 88 PHE A CA 1
ATOM 684 C C . PHE A 1 88 ? 34.494 2.912 -46.840 1.00 71.25 88 PHE A C 1
ATOM 686 O O . PHE A 1 88 ? 33.423 3.337 -46.409 1.00 71.25 88 PHE A O 1
ATOM 693 N N . LEU A 1 89 ? 34.582 1.754 -47.501 1.00 73.75 89 LEU A N 1
ATOM 694 C CA . LEU A 1 89 ? 33.447 0.837 -47.649 1.00 73.75 89 LEU A CA 1
ATOM 695 C C . LEU A 1 89 ? 33.105 0.154 -46.321 1.00 73.75 89 LEU A C 1
ATOM 697 O O . LEU A 1 89 ? 31.931 0.103 -45.960 1.00 73.75 89 LEU A O 1
ATOM 701 N N . GLU A 1 90 ? 34.118 -0.309 -45.588 1.00 73.94 90 GLU A N 1
ATOM 702 C CA . GLU A 1 90 ? 33.968 -0.875 -44.243 1.00 73.94 90 GLU A CA 1
ATOM 703 C C . GLU A 1 90 ? 33.447 0.178 -43.261 1.00 73.94 90 GLU A C 1
ATOM 705 O O . GLU A 1 90 ? 32.435 -0.051 -42.609 1.00 73.94 90 GLU A O 1
ATOM 710 N N . LEU A 1 91 ? 34.028 1.381 -43.259 1.00 70.56 91 LEU A N 1
ATOM 711 C CA . LEU A 1 91 ? 33.584 2.506 -42.438 1.00 70.56 91 LEU A CA 1
ATOM 712 C C . LEU A 1 91 ? 32.137 2.893 -42.744 1.00 70.56 91 LEU A C 1
ATOM 714 O O . LEU A 1 91 ? 31.376 3.205 -41.836 1.00 70.56 91 LEU A O 1
ATOM 718 N N . ARG A 1 92 ? 31.724 2.867 -44.015 1.00 74.50 92 ARG A N 1
ATOM 719 C CA . ARG A 1 92 ? 30.332 3.138 -44.388 1.00 74.50 92 ARG A CA 1
ATOM 720 C C . ARG A 1 92 ? 29.390 2.047 -43.883 1.00 74.50 92 ARG A C 1
ATOM 722 O O . ARG A 1 92 ? 28.338 2.381 -43.346 1.00 74.50 92 ARG A O 1
ATOM 729 N N . ALA A 1 93 ? 29.769 0.778 -44.028 1.00 74.94 93 ALA A N 1
ATOM 730 C CA . ALA A 1 93 ? 28.994 -0.342 -43.502 1.00 74.94 93 ALA A CA 1
ATOM 731 C C . ALA A 1 93 ? 28.889 -0.284 -41.969 1.00 74.94 93 ALA A C 1
ATOM 733 O O . ALA A 1 93 ? 27.808 -0.494 -41.424 1.00 74.94 93 ALA A O 1
ATOM 734 N N . ASP A 1 94 ? 29.974 0.077 -41.282 1.00 71.69 94 ASP A N 1
ATOM 735 C CA . ASP A 1 94 ? 29.995 0.274 -39.834 1.00 71.69 94 ASP A CA 1
ATOM 736 C C . ASP A 1 94 ? 29.156 1.483 -39.407 1.00 71.69 94 ASP A C 1
ATOM 738 O O . ASP A 1 94 ? 28.418 1.389 -38.432 1.00 71.69 94 ASP A O 1
ATOM 742 N N . VAL A 1 95 ? 29.195 2.601 -40.138 1.00 73.50 95 VAL A N 1
ATOM 743 C CA . VAL A 1 95 ? 28.337 3.769 -39.873 1.00 73.50 95 VAL A CA 1
ATOM 744 C C . VAL A 1 95 ? 26.861 3.424 -40.053 1.00 73.50 95 VAL A C 1
ATOM 746 O O . VAL A 1 95 ? 26.039 3.832 -39.233 1.00 73.50 95 VAL A O 1
ATOM 749 N N . ASP A 1 96 ? 26.507 2.676 -41.095 1.00 75.75 96 ASP A N 1
ATOM 750 C CA . ASP A 1 96 ? 25.123 2.258 -41.320 1.00 75.75 96 ASP A CA 1
ATOM 751 C C . ASP A 1 96 ? 24.670 1.222 -40.271 1.00 75.75 96 ASP A C 1
ATOM 753 O O . ASP A 1 96 ? 23.537 1.305 -39.791 1.00 75.75 96 ASP A O 1
ATOM 757 N N . ARG A 1 97 ? 25.565 0.330 -39.812 1.00 79.50 97 ARG A N 1
ATOM 758 C CA . ARG A 1 97 ? 25.310 -0.562 -38.665 1.00 79.50 97 ARG A CA 1
ATOM 759 C C . ARG A 1 97 ? 25.097 0.229 -37.372 1.00 79.50 97 ARG A C 1
ATOM 761 O O . ARG A 1 97 ? 24.086 0.027 -36.708 1.00 79.50 97 ARG A O 1
ATOM 768 N N . MET A 1 98 ? 25.999 1.158 -37.047 1.00 71.69 98 MET A N 1
ATOM 769 C CA . MET A 1 98 ? 25.914 1.994 -35.843 1.00 71.69 98 MET A CA 1
ATOM 770 C C . MET A 1 98 ? 24.648 2.851 -35.831 1.00 71.69 98 MET A C 1
ATOM 772 O O . MET A 1 98 ? 24.038 3.013 -34.781 1.00 71.69 98 MET A O 1
ATOM 776 N N . LYS A 1 99 ? 24.203 3.375 -36.980 1.00 75.38 99 LYS A N 1
ATOM 777 C CA . LYS A 1 99 ? 22.907 4.071 -37.067 1.00 75.38 99 LYS A CA 1
ATOM 778 C C . LYS A 1 99 ? 21.745 3.150 -36.699 1.00 75.38 99 LYS A C 1
ATOM 780 O O . LYS A 1 99 ? 20.893 3.557 -35.919 1.00 75.38 99 LYS A O 1
ATOM 785 N N . GLY A 1 100 ? 21.744 1.917 -37.210 1.00 76.56 100 GLY A N 1
ATOM 786 C CA . GLY A 1 100 ? 20.743 0.914 -36.844 1.00 76.56 100 GLY A CA 1
ATOM 787 C C . GLY A 1 100 ? 20.763 0.584 -35.349 1.00 76.56 100 GLY A C 1
ATOM 788 O O . GLY A 1 100 ? 19.715 0.553 -34.713 1.00 76.56 100 GLY A O 1
ATOM 789 N N . GLU A 1 101 ? 21.950 0.409 -34.767 1.00 74.75 101 GLU A N 1
ATOM 790 C CA . GLU A 1 101 ? 22.119 0.186 -33.325 1.00 74.75 101 GLU A CA 1
ATOM 791 C C . GLU A 1 101 ? 21.616 1.384 -32.498 1.00 74.75 101 GLU A C 1
ATOM 793 O O . GLU A 1 101 ? 20.899 1.195 -31.516 1.00 74.75 101 GLU A O 1
ATOM 798 N N . VAL A 1 102 ? 21.913 2.618 -32.919 1.00 73.19 102 VAL A N 1
ATOM 799 C CA . VAL A 1 102 ? 21.424 3.848 -32.274 1.00 73.19 102 VAL A CA 1
ATOM 800 C C . VAL A 1 102 ? 19.899 3.940 -32.322 1.00 73.19 102 VAL A C 1
ATOM 802 O O . VAL A 1 102 ? 19.287 4.315 -31.322 1.00 73.19 102 VAL A O 1
ATOM 805 N N . ASP A 1 103 ? 19.271 3.599 -33.446 1.00 76.75 103 ASP A N 1
ATOM 806 C CA . ASP A 1 103 ? 17.812 3.644 -33.568 1.00 76.75 103 ASP A CA 1
ATOM 807 C C . ASP A 1 103 ? 17.132 2.573 -32.698 1.00 76.75 103 ASP A C 1
ATOM 809 O O . ASP A 1 103 ? 16.140 2.873 -32.032 1.00 76.75 103 ASP A O 1
ATOM 813 N N . VAL A 1 104 ? 17.723 1.378 -32.583 1.00 79.50 104 VAL A N 1
ATOM 814 C CA . VAL A 1 104 ? 17.269 0.349 -31.628 1.00 79.50 104 VAL A CA 1
ATOM 815 C C . VAL A 1 104 ? 17.402 0.834 -30.179 1.00 79.50 104 VAL A C 1
ATOM 817 O O . VAL A 1 104 ? 16.486 0.647 -29.379 1.00 79.50 104 VAL A O 1
ATOM 820 N N . VAL A 1 105 ? 18.511 1.488 -29.816 1.00 73.25 105 VAL A N 1
ATOM 821 C CA . VAL A 1 105 ? 18.706 2.036 -28.459 1.00 73.25 105 VAL A CA 1
ATOM 822 C C . VAL A 1 105 ? 17.691 3.139 -28.142 1.00 73.25 105 VAL A C 1
ATOM 824 O O . VAL A 1 105 ? 17.184 3.186 -27.017 1.00 73.25 105 VAL A O 1
ATOM 827 N N . LYS A 1 106 ? 17.353 4.002 -29.110 1.00 75.88 106 LYS A N 1
ATOM 828 C CA . LYS A 1 106 ? 16.292 5.010 -28.938 1.00 75.88 106 LYS A CA 1
ATOM 829 C C . LYS A 1 106 ? 14.944 4.354 -28.660 1.00 75.88 106 LYS A C 1
ATOM 831 O O . LYS A 1 106 ? 14.310 4.709 -27.672 1.00 75.88 106 LYS A O 1
ATOM 836 N N . GLU A 1 107 ? 14.555 3.359 -29.458 1.00 83.44 107 GLU A N 1
ATOM 837 C CA . GLU A 1 107 ? 13.296 2.631 -29.256 1.00 83.44 107 GLU A CA 1
ATOM 838 C C . GLU A 1 107 ? 13.256 1.945 -27.880 1.00 83.44 107 GLU A C 1
ATOM 840 O O . GLU A 1 107 ? 12.252 2.005 -27.168 1.00 83.44 107 GLU A O 1
ATOM 845 N N . LEU A 1 108 ? 14.364 1.328 -27.457 1.00 77.69 108 LEU A N 1
ATOM 846 C CA . LEU A 1 108 ? 14.468 0.719 -26.129 1.00 77.69 108 LEU A CA 1
ATOM 847 C C . LEU A 1 108 ? 14.358 1.750 -25.001 1.00 77.69 108 LEU A C 1
ATOM 849 O O . LEU A 1 108 ? 13.768 1.444 -23.967 1.00 77.69 108 LEU A O 1
ATOM 853 N N . THR A 1 109 ? 14.899 2.953 -25.196 1.00 75.56 109 THR A N 1
ATOM 854 C CA . THR A 1 109 ? 14.824 4.051 -24.222 1.00 75.56 109 THR A CA 1
ATOM 855 C C . THR A 1 109 ? 13.403 4.601 -24.114 1.00 75.56 109 THR A C 1
ATOM 857 O O . THR A 1 109 ? 12.922 4.817 -23.004 1.00 75.56 109 THR A O 1
ATOM 860 N N . GLU A 1 110 ? 12.705 4.776 -25.239 1.00 83.25 110 GLU A N 1
ATOM 861 C CA . GLU A 1 110 ? 11.296 5.192 -25.260 1.00 83.25 110 GLU A CA 1
ATOM 862 C C . GLU A 1 110 ? 10.410 4.171 -24.535 1.00 83.25 110 GLU A C 1
ATOM 864 O O . GLU A 1 110 ? 9.682 4.536 -23.612 1.00 83.25 110 GLU A O 1
ATOM 869 N N . ARG A 1 111 ? 10.556 2.877 -24.851 1.00 83.88 111 ARG A N 1
ATOM 870 C CA . ARG A 1 111 ? 9.818 1.801 -24.165 1.00 83.88 111 ARG A CA 1
ATOM 871 C C . ARG A 1 111 ? 10.111 1.752 -22.664 1.00 83.88 111 ARG A C 1
ATOM 873 O O . ARG A 1 111 ? 9.195 1.583 -21.865 1.00 83.88 111 ARG A O 1
ATOM 880 N N . LEU A 1 112 ? 11.374 1.919 -22.264 1.00 78.12 112 LEU A N 1
ATOM 881 C CA . LEU A 1 112 ? 11.757 1.950 -20.849 1.00 78.12 112 LEU A CA 1
ATOM 882 C C . LEU A 1 112 ? 11.117 3.142 -20.117 1.00 78.12 112 LEU A C 1
ATOM 884 O O . LEU A 1 112 ? 10.693 3.014 -18.968 1.00 78.12 112 LEU A O 1
ATOM 888 N N . GLN A 1 113 ? 11.034 4.299 -20.775 1.00 80.75 113 GLN A N 1
ATOM 889 C CA . GLN A 1 113 ? 10.401 5.491 -20.218 1.00 80.75 113 GLN A CA 1
ATOM 890 C C . GLN A 1 113 ? 8.887 5.292 -20.039 1.00 80.75 113 GLN A C 1
ATOM 892 O O . GLN A 1 113 ? 8.344 5.666 -18.998 1.00 80.75 113 GLN A O 1
ATOM 897 N N . GLU A 1 114 ? 8.215 4.660 -21.003 1.00 88.81 114 GLU A N 1
ATOM 898 C CA . GLU A 1 114 ? 6.798 4.285 -20.892 1.00 88.81 114 GLU A CA 1
ATOM 899 C C . GLU A 1 114 ? 6.555 3.297 -19.741 1.00 88.81 114 GLU A C 1
ATOM 901 O O . GLU A 1 114 ? 5.663 3.515 -18.914 1.00 88.81 114 GLU A O 1
ATOM 906 N N . GLU A 1 115 ? 7.380 2.248 -19.636 1.00 83.25 115 GLU A N 1
ATOM 907 C CA . GLU A 1 115 ? 7.336 1.286 -18.527 1.00 83.25 115 GLU A CA 1
ATOM 908 C C . GLU A 1 115 ? 7.522 1.997 -17.177 1.00 83.25 115 GLU A C 1
ATOM 910 O O . GLU A 1 115 ? 6.761 1.761 -16.235 1.00 83.25 115 GLU A O 1
ATOM 915 N N . ARG A 1 116 ? 8.475 2.933 -17.081 1.00 78.06 116 ARG A N 1
ATOM 916 C CA . ARG A 1 116 ? 8.738 3.702 -15.857 1.00 78.06 116 ARG A CA 1
ATOM 917 C C . ARG A 1 116 ? 7.532 4.531 -15.416 1.00 78.06 116 ARG A C 1
ATOM 919 O O . ARG A 1 116 ? 7.179 4.495 -14.235 1.00 78.06 116 ARG A O 1
ATOM 926 N N . GLU A 1 117 ? 6.900 5.267 -16.327 1.00 86.69 117 GLU A N 1
ATOM 927 C CA . GLU A 1 117 ? 5.712 6.071 -16.003 1.00 86.69 117 GLU A CA 1
ATOM 928 C C . GLU A 1 117 ? 4.518 5.184 -15.612 1.00 86.69 117 GLU A C 1
ATOM 930 O O . GLU A 1 117 ? 3.815 5.479 -14.641 1.00 86.69 117 GLU A O 1
ATOM 935 N N . ALA A 1 118 ? 4.327 4.045 -16.285 1.00 85.62 118 ALA A N 1
ATOM 936 C CA . ALA A 1 118 ? 3.270 3.089 -15.947 1.00 85.62 118 ALA A CA 1
ATOM 937 C C . ALA A 1 118 ? 3.453 2.483 -14.541 1.00 85.62 118 ALA A C 1
ATOM 939 O O . ALA A 1 118 ? 2.494 2.362 -13.763 1.00 85.62 118 ALA A O 1
ATOM 940 N N . VAL A 1 119 ? 4.690 2.129 -14.189 1.00 80.62 119 VAL A N 1
ATOM 941 C CA . VAL A 1 119 ? 5.038 1.580 -12.873 1.00 80.62 119 VAL A CA 1
ATOM 942 C C . VAL A 1 119 ? 4.882 2.638 -11.787 1.00 80.62 119 VAL A C 1
ATOM 944 O O . VAL A 1 119 ? 4.277 2.360 -10.750 1.00 80.62 119 VAL A O 1
ATOM 947 N N . LYS A 1 120 ? 5.328 3.873 -12.042 1.00 81.56 120 LYS A N 1
ATOM 948 C CA . LYS A 1 120 ? 5.131 5.007 -11.133 1.00 81.56 120 LYS A CA 1
ATOM 949 C C . LYS A 1 120 ? 3.646 5.267 -10.863 1.00 81.56 120 LYS A C 1
ATOM 951 O O . LYS A 1 120 ? 3.243 5.317 -9.702 1.00 81.56 120 LYS A O 1
ATOM 956 N N . GLY A 1 121 ? 2.815 5.332 -11.905 1.00 83.69 121 GLY A N 1
ATOM 957 C CA . GLY A 1 121 ? 1.368 5.520 -11.749 1.00 83.69 121 GLY A CA 1
ATOM 958 C C . GLY A 1 121 ? 0.673 4.357 -11.027 1.00 83.69 121 GLY A C 1
ATOM 959 O O . GLY A 1 121 ? -0.355 4.534 -10.372 1.00 83.69 121 GLY A O 1
ATOM 960 N N . THR A 1 122 ? 1.217 3.142 -11.107 1.00 83.31 122 THR A N 1
ATOM 961 C CA . THR A 1 122 ? 0.721 1.990 -10.333 1.00 83.31 122 THR A CA 1
ATOM 962 C C . THR A 1 122 ? 1.122 2.086 -8.864 1.00 83.31 122 THR A C 1
ATOM 964 O O . THR A 1 122 ? 0.281 1.883 -7.989 1.00 83.31 122 THR A O 1
ATOM 967 N N . PHE A 1 123 ? 2.366 2.478 -8.590 1.00 78.44 123 PHE A N 1
ATOM 968 C CA . PHE A 1 123 ? 2.874 2.686 -7.239 1.00 78.44 123 PHE A CA 1
ATOM 969 C C . PHE A 1 123 ? 2.101 3.779 -6.486 1.00 78.44 123 PHE A C 1
ATOM 971 O O . PHE A 1 123 ? 1.677 3.568 -5.351 1.00 78.44 123 PHE A O 1
ATOM 978 N N . GLU A 1 124 ? 1.852 4.922 -7.130 1.00 83.81 124 GLU A N 1
ATOM 979 C CA . GLU A 1 124 ? 1.075 6.025 -6.547 1.00 83.81 124 GLU A CA 1
ATOM 980 C C . GLU A 1 124 ? -0.354 5.586 -6.190 1.00 83.81 124 GLU A C 1
ATOM 982 O O . GLU A 1 124 ? -0.834 5.866 -5.090 1.00 83.81 124 GLU A O 1
ATOM 987 N N . ARG A 1 125 ? -1.014 4.816 -7.069 1.00 88.25 125 ARG A N 1
ATOM 988 C CA . ARG A 1 125 ? -2.345 4.249 -6.792 1.00 88.25 125 ARG A CA 1
ATOM 989 C C . ARG A 1 125 ? -2.334 3.282 -5.608 1.00 88.25 125 ARG A C 1
ATOM 991 O O . ARG A 1 125 ? -3.225 3.356 -4.765 1.00 88.25 125 ARG A O 1
ATOM 998 N N . GLN A 1 126 ? -1.331 2.409 -5.517 1.00 80.75 126 GLN A N 1
ATOM 999 C CA . GLN A 1 126 ? -1.190 1.477 -4.392 1.00 80.75 126 GLN A CA 1
ATOM 1000 C C . GLN A 1 126 ? -0.931 2.205 -3.068 1.00 80.75 126 GLN A C 1
ATOM 1002 O O . GLN A 1 126 ? -1.492 1.815 -2.047 1.00 80.75 126 GLN A O 1
ATOM 1007 N N . ILE A 1 127 ? -0.141 3.286 -3.071 1.00 82.75 127 ILE A N 1
ATOM 1008 C CA . ILE A 1 127 ? 0.057 4.125 -1.879 1.00 82.75 127 ILE A CA 1
ATOM 1009 C C . ILE A 1 127 ? -1.262 4.752 -1.434 1.00 82.75 127 ILE A C 1
ATOM 1011 O O . ILE A 1 127 ? -1.590 4.692 -0.250 1.00 82.75 127 ILE A O 1
ATOM 1015 N N . MET A 1 128 ? -2.027 5.334 -2.358 1.00 87.38 128 MET A N 1
ATOM 1016 C CA . MET A 1 128 ? -3.314 5.944 -2.016 1.00 87.38 128 MET A CA 1
ATOM 1017 C C . MET A 1 128 ? -4.288 4.913 -1.438 1.00 87.38 128 MET A C 1
ATOM 1019 O O . MET A 1 128 ? -4.885 5.168 -0.393 1.00 87.38 128 MET A O 1
ATOM 1023 N N . ALA A 1 129 ? -4.374 3.725 -2.045 1.00 82.12 129 ALA A N 1
ATOM 1024 C CA . ALA A 1 129 ? -5.180 2.621 -1.524 1.00 82.12 129 ALA A CA 1
ATOM 1025 C C . ALA A 1 129 ? -4.706 2.161 -0.132 1.00 82.12 129 ALA A C 1
ATOM 1027 O O . ALA A 1 129 ? -5.523 1.945 0.762 1.00 82.12 129 ALA A O 1
ATOM 1028 N N . PHE A 1 130 ? -3.389 2.072 0.091 1.00 78.75 130 PHE A N 1
ATOM 1029 C CA . PHE A 1 130 ? -2.820 1.718 1.394 1.00 78.75 130 PHE A CA 1
ATOM 1030 C C . PHE A 1 130 ? -3.176 2.741 2.477 1.00 78.75 130 PHE A C 1
ATOM 1032 O O . PHE A 1 130 ? -3.541 2.363 3.593 1.00 78.75 130 PHE A O 1
ATOM 1039 N N . LEU A 1 131 ? -3.064 4.033 2.159 1.00 81.56 131 LEU A N 1
ATOM 1040 C CA . LEU A 1 131 ? -3.401 5.120 3.077 1.00 81.56 131 LEU A CA 1
ATOM 1041 C C . LEU A 1 131 ? -4.893 5.121 3.407 1.00 81.56 131 LEU A C 1
ATOM 1043 O O . LEU A 1 131 ? -5.256 5.279 4.570 1.00 81.56 131 LEU A O 1
ATOM 1047 N N . GLU A 1 132 ? -5.752 4.902 2.412 1.00 86.62 132 GLU A N 1
ATOM 1048 C CA . GLU A 1 132 ? -7.197 4.827 2.612 1.00 86.62 132 GLU A CA 1
ATOM 1049 C C . GLU A 1 132 ? -7.598 3.616 3.465 1.00 86.62 132 GLU A C 1
ATOM 1051 O O . GLU A 1 132 ? -8.335 3.773 4.439 1.00 86.62 132 GLU A O 1
ATOM 1056 N N . SER A 1 133 ? -7.066 2.429 3.160 1.00 79.81 133 SER A N 1
ATOM 1057 C CA . SER A 1 133 ? -7.288 1.214 3.955 1.00 79.81 133 SER A CA 1
ATOM 1058 C C . SER A 1 133 ? -6.788 1.393 5.395 1.00 79.81 133 SER A C 1
ATOM 1060 O O . SER A 1 133 ? -7.520 1.130 6.349 1.00 79.81 133 SER A O 1
ATOM 1062 N N . THR A 1 134 ? -5.588 1.958 5.573 1.00 76.75 134 THR A N 1
ATOM 1063 C CA . THR A 1 134 ? -5.030 2.264 6.901 1.00 76.75 134 THR A CA 1
ATOM 1064 C C . THR A 1 134 ? -5.902 3.258 7.663 1.00 76.75 134 THR A C 1
ATOM 1066 O O . THR A 1 134 ? -6.128 3.074 8.857 1.00 76.75 134 THR A O 1
ATOM 1069 N N . LYS A 1 135 ? -6.430 4.288 6.993 1.00 85.25 135 LYS A N 1
ATOM 1070 C CA . LYS A 1 135 ? -7.348 5.244 7.615 1.00 85.25 135 LYS A CA 1
ATOM 1071 C C . LYS A 1 135 ? -8.618 4.547 8.105 1.00 85.25 135 LYS A C 1
ATOM 1073 O O . LYS A 1 135 ? -8.955 4.693 9.271 1.00 85.25 135 LYS A O 1
ATOM 1078 N N . ARG A 1 136 ? -9.272 3.738 7.264 1.00 81.75 136 ARG A N 1
ATOM 1079 C CA . ARG A 1 136 ? -10.481 2.982 7.652 1.00 81.75 136 ARG A CA 1
ATOM 1080 C C . ARG A 1 136 ? -10.218 2.039 8.831 1.00 81.75 136 ARG A C 1
ATOM 1082 O O . ARG A 1 136 ? -11.056 1.920 9.722 1.00 81.75 136 ARG A O 1
ATOM 1089 N N . TRP A 1 137 ? -9.048 1.402 8.848 1.00 81.75 137 TRP A N 1
ATOM 1090 C CA . TRP A 1 137 ? -8.599 0.538 9.943 1.00 81.75 137 TRP A CA 1
ATOM 1091 C C . TRP A 1 137 ? -8.433 1.324 11.255 1.00 81.75 137 TRP A C 1
ATOM 1093 O O . TRP A 1 137 ? -8.939 0.905 12.295 1.00 81.75 137 TRP A O 1
ATOM 1103 N N . ILE A 1 138 ? -7.802 2.504 11.204 1.00 82.38 138 ILE A N 1
ATOM 1104 C CA . ILE A 1 138 ? -7.656 3.406 12.360 1.00 82.38 138 ILE A CA 1
ATOM 1105 C C . ILE A 1 138 ? -9.013 3.941 12.831 1.00 82.38 138 ILE A C 1
ATOM 1107 O O . ILE A 1 138 ? -9.263 3.967 14.035 1.00 82.38 138 ILE A O 1
ATOM 1111 N N . ASP A 1 139 ? -9.888 4.350 11.912 1.00 84.44 139 ASP A N 1
ATOM 1112 C CA . ASP A 1 139 ? -11.215 4.885 12.233 1.00 84.44 139 ASP A CA 1
ATOM 1113 C C . ASP A 1 139 ? -12.060 3.819 12.956 1.00 84.44 139 ASP A C 1
ATOM 1115 O O . ASP A 1 139 ? -12.651 4.098 13.998 1.00 84.44 139 ASP A O 1
ATOM 1119 N N . THR A 1 140 ? -12.026 2.571 12.473 1.00 81.19 140 THR A N 1
ATOM 1120 C CA . THR A 1 140 ? -12.740 1.440 13.093 1.00 81.19 140 THR A CA 1
ATOM 1121 C C . THR A 1 140 ? -12.191 1.121 14.487 1.00 81.19 140 THR A C 1
ATOM 1123 O O . THR A 1 140 ? -12.965 0.936 15.425 1.00 81.19 140 THR A O 1
ATOM 1126 N N . LEU A 1 141 ? -10.863 1.116 14.673 1.00 81.94 141 LEU A N 1
ATOM 1127 C CA . LEU A 1 141 ? -10.270 0.961 16.010 1.00 81.94 141 LEU A CA 1
ATOM 1128 C C . LEU A 1 141 ? -10.649 2.094 16.947 1.00 81.94 141 LEU A C 1
ATOM 1130 O O . LEU A 1 141 ? -10.943 1.853 18.115 1.00 81.94 141 LEU A O 1
ATOM 1134 N N . THR A 1 142 ? -10.639 3.321 16.440 1.00 84.62 142 THR A N 1
ATOM 1135 C CA . THR A 1 142 ? -11.005 4.499 17.220 1.00 84.62 142 THR A CA 1
ATOM 1136 C C . THR A 1 142 ? -12.449 4.380 17.695 1.00 84.62 142 THR A C 1
ATOM 1138 O O . THR A 1 142 ? -12.719 4.623 18.867 1.00 84.62 142 THR A O 1
ATOM 1141 N N . GLU A 1 143 ? -13.361 3.933 16.833 1.00 84.69 143 GLU A N 1
ATOM 1142 C CA . GLU A 1 143 ? -14.758 3.684 17.191 1.00 84.69 143 GLU A CA 1
ATOM 1143 C C . GLU A 1 143 ? -14.896 2.598 18.272 1.00 84.69 143 GLU A C 1
ATOM 1145 O O . GLU A 1 143 ? -15.646 2.775 19.235 1.00 84.69 143 GLU A O 1
ATOM 1150 N N . VAL A 1 144 ? -14.146 1.495 18.164 1.00 83.81 144 VAL A N 1
ATOM 1151 C CA . VAL A 1 144 ? -14.134 0.424 19.179 1.00 83.81 144 VAL A CA 1
ATOM 1152 C C . VAL A 1 144 ? -13.642 0.950 20.527 1.00 83.81 144 VAL A C 1
ATOM 1154 O O . VAL A 1 144 ? -14.306 0.756 21.544 1.00 83.81 144 VAL A O 1
ATOM 1157 N N . VAL A 1 145 ? -12.513 1.657 20.535 1.00 84.12 145 VAL A N 1
ATOM 1158 C CA . VAL A 1 145 ? -11.921 2.231 21.750 1.00 84.12 145 VAL A CA 1
ATOM 1159 C C . VAL A 1 145 ? -12.865 3.252 22.388 1.00 84.12 145 VAL A C 1
ATOM 1161 O O . VAL A 1 145 ? -13.080 3.221 23.598 1.00 84.12 145 VAL A O 1
ATOM 1164 N N . GLN A 1 146 ? -13.487 4.119 21.585 1.00 83.62 146 GLN A N 1
ATOM 1165 C CA . GLN A 1 146 ? -14.476 5.086 22.066 1.00 83.62 146 GLN A CA 1
ATOM 1166 C C . GLN A 1 146 ? -15.715 4.407 22.649 1.00 83.62 146 GLN A C 1
ATOM 1168 O O . GLN A 1 146 ? -16.227 4.875 23.664 1.00 83.62 146 GLN A O 1
ATOM 1173 N N . THR A 1 147 ? -16.173 3.311 22.037 1.00 84.06 147 THR A N 1
ATOM 1174 C CA . THR A 1 147 ? -17.288 2.511 22.559 1.00 84.06 147 THR A CA 1
ATOM 1175 C C . THR A 1 147 ? -16.929 1.989 23.948 1.00 84.06 147 THR A C 1
ATOM 1177 O O . THR A 1 147 ? -17.657 2.260 24.895 1.00 84.06 147 THR A O 1
ATOM 1180 N N . VAL A 1 148 ? -15.762 1.351 24.104 1.00 83.56 148 VAL A N 1
ATOM 1181 C CA . VAL A 1 148 ? -15.304 0.811 25.398 1.00 83.56 148 VAL A CA 1
ATOM 1182 C C . VAL A 1 148 ? -15.149 1.905 26.458 1.00 83.56 148 VAL A C 1
ATOM 1184 O O . VAL A 1 148 ? -15.545 1.714 27.602 1.00 83.56 148 VAL A O 1
ATOM 1187 N N . GLN A 1 149 ? -14.605 3.066 26.091 1.00 82.19 149 GLN A N 1
ATOM 1188 C CA . GLN A 1 149 ? -14.386 4.181 27.020 1.00 82.19 149 GLN A CA 1
ATOM 1189 C C . GLN A 1 149 ? -15.664 4.933 27.404 1.00 82.19 149 GLN A C 1
ATOM 1191 O O . GLN A 1 149 ? -15.657 5.663 28.391 1.00 82.19 149 GLN A O 1
ATOM 1196 N N . SER A 1 150 ? -16.738 4.797 26.624 1.00 83.19 150 SER A N 1
ATOM 1197 C CA . SER A 1 150 ? -18.038 5.394 26.948 1.00 83.19 150 SER A CA 1
ATOM 1198 C C . SER A 1 150 ? -18.836 4.604 27.987 1.00 83.19 150 SER A C 1
ATOM 1200 O O . SER A 1 150 ? -19.830 5.120 28.484 1.00 83.19 150 SER A O 1
ATOM 1202 N N . LEU A 1 151 ? -18.396 3.384 28.302 1.00 82.50 151 LEU A N 1
ATOM 1203 C CA . LEU A 1 151 ? -19.047 2.492 29.252 1.00 82.50 151 LEU A CA 1
ATOM 1204 C C . LEU A 1 151 ? -18.639 2.803 30.693 1.00 82.50 151 LEU A C 1
ATOM 1206 O O . LEU A 1 151 ? -17.469 3.107 30.984 1.00 82.50 151 LEU A O 1
ATOM 1210 N N . ASP A 1 152 ? -19.586 2.615 31.605 1.00 85.06 152 ASP A N 1
ATOM 1211 C CA . ASP A 1 152 ? -19.324 2.697 33.038 1.00 85.06 152 ASP A CA 1
ATOM 1212 C C . ASP A 1 152 ? -18.429 1.534 33.503 1.00 85.06 152 ASP A C 1
ATOM 1214 O O . ASP A 1 152 ? -18.271 0.517 32.823 1.00 85.06 152 ASP A O 1
ATOM 1218 N N . GLU A 1 153 ? -17.785 1.683 34.664 1.00 82.50 153 GLU A N 1
ATOM 1219 C CA . GLU A 1 153 ? -16.822 0.688 35.164 1.00 82.50 153 GLU A CA 1
ATOM 1220 C C . GLU A 1 153 ? -17.467 -0.697 35.346 1.00 82.50 153 GLU A C 1
ATOM 1222 O O . GLU A 1 153 ? -16.901 -1.708 34.929 1.00 82.50 153 GLU A O 1
ATOM 1227 N N . ASP A 1 154 ? -18.691 -0.735 35.878 1.00 81.38 154 ASP A N 1
ATOM 1228 C CA . ASP A 1 154 ? -19.443 -1.975 36.091 1.00 81.38 154 ASP A CA 1
ATOM 1229 C C . ASP A 1 154 ? -19.796 -2.666 34.759 1.00 81.38 154 ASP A C 1
ATOM 1231 O O . ASP A 1 154 ? -19.694 -3.891 34.639 1.00 81.38 154 ASP A O 1
ATOM 1235 N N . GLU A 1 155 ? -20.132 -1.890 33.724 1.00 83.25 155 GLU A N 1
ATOM 1236 C CA . GLU A 1 155 ? -20.406 -2.398 32.374 1.00 83.25 155 GLU A CA 1
ATOM 1237 C C . GLU A 1 155 ? -19.132 -2.923 31.703 1.00 83.25 155 GLU A C 1
ATOM 1239 O O . GLU A 1 155 ? -19.148 -3.986 31.075 1.00 83.25 155 GLU A O 1
ATOM 1244 N N . ARG A 1 156 ? -18.000 -2.227 31.875 1.00 83.62 156 ARG A N 1
ATOM 1245 C CA . ARG A 1 156 ? -16.699 -2.675 31.357 1.00 83.62 156 ARG A CA 1
ATOM 1246 C C . ARG A 1 156 ? -16.276 -4.001 31.972 1.00 83.62 156 ARG A C 1
ATOM 1248 O O . ARG A 1 156 ? -15.827 -4.878 31.235 1.00 83.62 156 ARG A O 1
ATOM 1255 N N . VAL A 1 157 ? -16.434 -4.169 33.286 1.00 85.75 157 VAL A N 1
ATOM 1256 C CA . VAL A 1 157 ? -16.125 -5.432 33.977 1.00 85.75 157 VAL A CA 1
ATOM 1257 C C . VAL A 1 157 ? -17.041 -6.555 33.490 1.00 85.75 157 VAL A C 1
ATOM 1259 O O . VAL A 1 15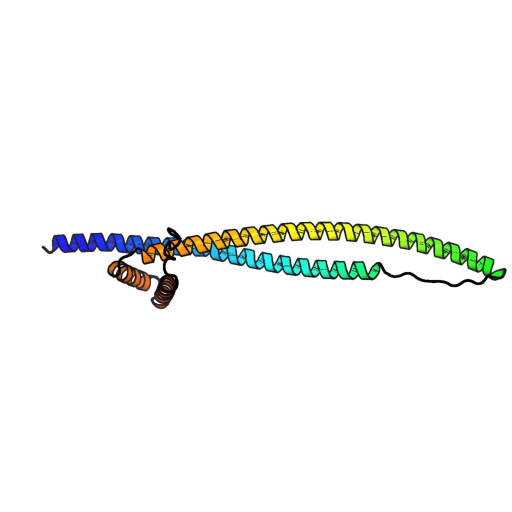7 ? -16.556 -7.644 33.178 1.00 85.75 157 VAL A O 1
ATOM 1262 N N . ALA A 1 158 ? -18.344 -6.292 33.364 1.00 85.06 158 ALA A N 1
ATOM 1263 C CA . ALA A 1 158 ? -19.305 -7.289 32.900 1.00 85.06 158 ALA A CA 1
ATOM 1264 C C . ALA A 1 158 ? -19.008 -7.751 31.461 1.00 85.06 158 ALA A C 1
ATOM 1266 O O . ALA A 1 158 ? -18.894 -8.952 31.212 1.00 85.06 158 ALA A O 1
ATOM 1267 N N . ILE A 1 159 ? -18.774 -6.815 30.534 1.00 84.94 159 ILE A N 1
ATOM 1268 C CA . ILE A 1 159 ? -18.430 -7.125 29.138 1.00 84.94 159 ILE A CA 1
ATOM 1269 C C . ILE A 1 159 ? -17.083 -7.841 29.043 1.00 84.94 159 ILE A C 1
ATOM 1271 O O . ILE A 1 159 ? -16.953 -8.798 28.278 1.00 84.94 159 ILE A O 1
ATOM 1275 N N . ARG A 1 160 ? -16.081 -7.416 29.822 1.00 86.06 160 ARG A N 1
ATOM 1276 C CA . ARG A 1 160 ? -14.772 -8.076 29.866 1.00 86.06 160 ARG A CA 1
ATOM 1277 C C . ARG A 1 160 ? -14.913 -9.547 30.249 1.00 86.06 160 ARG A C 1
ATOM 1279 O O . ARG A 1 160 ? -14.315 -10.392 29.587 1.00 86.06 160 ARG A O 1
ATOM 1286 N N . ASN A 1 161 ? -15.721 -9.856 31.262 1.00 85.88 161 ASN A N 1
ATOM 1287 C CA . ASN A 1 161 ? -15.960 -11.234 31.693 1.00 85.88 161 ASN A CA 1
ATOM 1288 C C . ASN A 1 161 ? -16.673 -12.045 30.599 1.00 85.88 161 ASN A C 1
ATOM 1290 O O . ASN A 1 161 ? -16.207 -13.123 30.237 1.00 85.88 161 ASN A O 1
ATOM 1294 N N . THR A 1 162 ? -17.723 -11.491 29.983 1.00 85.00 162 THR A N 1
ATOM 1295 C CA . THR A 1 162 ? -18.441 -12.146 28.873 1.00 85.00 162 THR A CA 1
ATOM 1296 C C . THR A 1 162 ? -17.543 -12.403 27.654 1.00 85.00 162 THR A C 1
ATOM 1298 O O . THR A 1 162 ? -17.620 -13.452 27.007 1.00 85.00 162 THR A O 1
ATOM 1301 N N . LEU A 1 163 ? -16.653 -11.467 27.320 1.00 82.38 163 LEU A N 1
ATOM 1302 C CA . LEU A 1 163 ? -15.694 -11.656 26.233 1.00 82.38 163 LEU A CA 1
ATOM 1303 C C . LEU A 1 163 ? -14.605 -12.667 26.608 1.00 82.38 163 LEU A C 1
ATOM 1305 O O . LEU A 1 163 ? -14.195 -13.452 25.753 1.00 82.38 163 LEU A O 1
ATOM 1309 N N . ALA A 1 164 ? -14.141 -12.685 27.861 1.00 86.69 164 ALA A N 1
ATOM 1310 C CA . ALA A 1 164 ? -13.109 -13.619 28.312 1.00 86.69 164 ALA A CA 1
ATOM 1311 C C . ALA A 1 164 ? -13.601 -15.071 28.225 1.00 86.69 164 ALA A C 1
ATOM 1313 O O . ALA A 1 164 ? -12.864 -15.942 27.760 1.00 86.69 164 ALA A O 1
ATOM 1314 N N . GLU A 1 165 ? -14.870 -15.308 28.562 1.00 84.38 165 GLU A N 1
ATOM 1315 C CA . GLU A 1 165 ? -15.529 -16.612 28.433 1.00 84.38 165 GLU A CA 1
ATOM 1316 C C . GLU A 1 165 ? -15.628 -17.096 26.978 1.00 84.38 165 GLU A C 1
ATOM 1318 O O . GLU A 1 165 ? -15.578 -18.298 26.715 1.00 84.38 165 GLU A O 1
ATOM 1323 N N . THR A 1 166 ? -15.748 -16.177 26.014 1.00 79.81 166 THR A N 1
ATOM 1324 C CA . THR A 1 166 ? -15.984 -16.516 24.599 1.00 79.81 166 THR A CA 1
ATOM 1325 C C . THR A 1 166 ? -14.730 -16.484 23.725 1.00 79.81 166 THR A C 1
ATOM 1327 O O . THR A 1 166 ? -14.677 -17.184 22.711 1.00 79.81 166 THR A O 1
ATOM 1330 N N . LYS A 1 167 ? -13.726 -15.673 24.076 1.00 78.31 167 LYS A N 1
ATOM 1331 C CA . LYS A 1 167 ? -12.524 -15.416 23.260 1.00 78.31 167 LYS A CA 1
ATOM 1332 C C . LYS A 1 167 ? -11.211 -15.784 23.951 1.00 78.31 167 LYS A C 1
ATOM 1334 O O . LYS A 1 167 ? -10.180 -15.819 23.284 1.00 78.31 167 LYS A O 1
ATOM 1339 N N . GLY A 1 168 ? -11.251 -16.099 25.244 1.00 82.69 168 GLY A N 1
ATOM 1340 C CA . GLY A 1 168 ? -10.076 -16.394 26.056 1.00 82.69 168 GLY A CA 1
ATOM 1341 C C . GLY A 1 168 ? -9.527 -15.154 26.762 1.00 82.69 168 GLY A C 1
ATOM 1342 O O . GLY A 1 168 ? -9.487 -14.052 26.214 1.00 82.69 168 GLY A O 1
ATOM 1343 N N . GLU A 1 169 ? -9.084 -15.352 28.001 1.00 82.94 169 GLU A N 1
ATOM 1344 C CA . GLU A 1 169 ? -8.721 -14.273 28.922 1.00 82.94 169 GLU A CA 1
ATOM 1345 C C . GLU A 1 169 ? -7.503 -13.458 28.460 1.00 82.94 169 GLU A C 1
ATOM 1347 O O . GLU A 1 169 ? -7.510 -12.232 28.566 1.00 82.94 169 GLU A O 1
ATOM 1352 N N . ASP A 1 170 ? -6.503 -14.106 27.857 1.00 82.62 170 ASP A N 1
ATOM 1353 C CA . ASP A 1 170 ? -5.294 -13.436 27.359 1.00 82.62 170 ASP A CA 1
ATOM 1354 C C . ASP A 1 170 ? -5.592 -12.446 26.222 1.00 82.62 170 ASP A C 1
ATOM 1356 O O . ASP A 1 170 ? -5.051 -11.339 26.198 1.00 82.62 170 ASP A O 1
ATOM 1360 N N . VAL A 1 171 ? -6.482 -12.817 25.296 1.00 79.69 171 VAL A N 1
ATOM 1361 C CA . VAL A 1 171 ? -6.862 -11.978 24.144 1.00 79.69 171 VAL A CA 1
ATOM 1362 C C . VAL A 1 171 ? -7.632 -10.750 24.616 1.00 79.69 171 VAL A C 1
ATOM 1364 O O . VAL A 1 171 ? -7.362 -9.626 24.191 1.00 79.69 171 VAL A O 1
ATOM 1367 N N . VAL A 1 172 ? -8.574 -10.955 25.535 1.00 83.69 172 VAL A N 1
ATOM 1368 C CA . VAL A 1 172 ? -9.388 -9.872 26.093 1.00 83.69 172 VAL A CA 1
ATOM 1369 C C . VAL A 1 172 ? -8.543 -8.934 26.942 1.00 83.69 172 VAL A C 1
ATOM 1371 O O . VAL A 1 172 ? -8.703 -7.720 26.843 1.00 83.69 172 VAL A O 1
ATOM 1374 N N . LYS A 1 173 ? -7.598 -9.470 27.720 1.00 83.50 173 LYS A N 1
ATOM 1375 C CA . LYS A 1 173 ? -6.643 -8.663 28.479 1.00 83.50 173 LYS A CA 1
ATOM 1376 C C . LYS A 1 173 ? -5.825 -7.752 27.560 1.00 83.50 173 LYS A C 1
ATOM 1378 O O . LYS A 1 173 ? -5.773 -6.556 27.819 1.00 83.50 173 LYS A O 1
ATOM 1383 N N . GLN A 1 174 ? -5.263 -8.279 26.471 1.00 83.88 174 GLN A N 1
ATOM 1384 C CA . GLN A 1 174 ? -4.514 -7.471 25.497 1.00 83.88 174 GLN A CA 1
ATOM 1385 C C . GLN A 1 174 ? -5.381 -6.386 24.845 1.00 83.88 174 GLN A C 1
ATOM 1387 O O . GLN A 1 174 ? -4.939 -5.251 24.675 1.00 83.88 174 GLN A O 1
ATOM 1392 N N . PHE A 1 175 ? -6.626 -6.716 24.495 1.00 83.69 175 PHE A N 1
ATOM 1393 C CA . PHE A 1 175 ? -7.562 -5.751 23.921 1.00 83.69 175 PHE A CA 1
ATOM 1394 C C . PHE A 1 175 ? -7.921 -4.627 24.911 1.00 83.69 175 PHE A C 1
ATOM 1396 O O . PHE A 1 175 ? -7.965 -3.459 24.519 1.00 83.69 175 PHE A O 1
ATOM 1403 N N . TRP A 1 176 ? -8.110 -4.945 26.194 1.00 85.88 176 TRP A N 1
ATOM 1404 C CA . TRP A 1 176 ? -8.350 -3.940 27.235 1.00 85.88 176 TRP A CA 1
ATOM 1405 C C . TRP A 1 176 ? -7.116 -3.075 27.504 1.00 85.88 176 TRP A C 1
ATOM 1407 O O . TRP A 1 176 ? -7.236 -1.853 27.511 1.00 85.88 176 TRP A O 1
ATOM 1417 N N . GLU A 1 177 ? -5.929 -3.678 27.624 1.00 86.38 177 GLU A N 1
ATOM 1418 C CA . GLU A 1 177 ? -4.657 -2.946 27.743 1.00 86.38 177 GLU A CA 1
ATOM 1419 C C . GLU A 1 177 ? -4.465 -1.974 26.566 1.00 86.38 177 GLU A C 1
ATOM 1421 O O . GLU A 1 177 ? -4.046 -0.832 26.754 1.00 86.38 177 GLU A O 1
ATOM 1426 N N . PHE A 1 178 ? -4.836 -2.388 25.350 1.00 84.44 178 PHE A N 1
ATOM 1427 C CA . PHE A 1 178 ? -4.829 -1.520 24.176 1.00 84.44 178 PHE A CA 1
ATOM 1428 C C . PHE A 1 178 ? -5.819 -0.350 24.299 1.00 84.44 178 PHE A C 1
ATOM 1430 O O . PHE A 1 178 ? -5.451 0.789 24.004 1.00 84.44 178 PHE A O 1
ATOM 1437 N N . CYS A 1 179 ? -7.056 -0.598 24.737 1.00 83.81 179 CYS A N 1
ATOM 1438 C CA . CYS A 1 179 ? -8.066 0.453 24.907 1.00 83.81 179 CYS A CA 1
ATOM 1439 C C . CYS A 1 179 ? -7.690 1.464 26.004 1.00 83.81 179 CYS A C 1
ATOM 1441 O O . CYS A 1 179 ? -7.981 2.653 25.864 1.00 83.81 179 CYS A O 1
ATOM 1443 N N . GLU A 1 180 ? -7.028 1.010 27.071 1.00 82.81 180 GLU A N 1
ATOM 1444 C CA . GLU A 1 180 ? -6.534 1.851 28.170 1.00 82.81 180 GLU A CA 1
ATOM 1445 C C . GLU A 1 180 ? -5.304 2.673 27.765 1.00 82.81 180 GLU A C 1
ATOM 1447 O O . GLU A 1 180 ? -5.201 3.848 28.114 1.00 82.81 180 GLU A O 1
ATOM 1452 N N . ALA A 1 181 ? -4.390 2.086 26.985 1.00 82.38 181 ALA A N 1
ATOM 1453 C CA . ALA A 1 181 ? -3.200 2.770 26.477 1.00 82.38 181 ALA A CA 1
ATOM 1454 C C . ALA A 1 181 ? -3.515 3.835 25.411 1.00 82.38 181 ALA A C 1
ATOM 1456 O O . ALA A 1 181 ? -2.673 4.688 25.125 1.00 82.38 181 ALA A O 1
ATOM 1457 N N . ASN A 1 182 ? -4.717 3.800 24.828 1.00 77.88 182 ASN A N 1
ATOM 1458 C CA . ASN A 1 182 ? -5.184 4.749 23.821 1.00 77.88 182 ASN A CA 1
ATOM 1459 C C . ASN A 1 182 ? -6.413 5.521 24.335 1.00 77.88 182 ASN A C 1
ATOM 1461 O O . ASN A 1 182 ? -7.496 5.399 23.754 1.00 77.88 182 ASN A O 1
ATOM 1465 N N . PRO A 1 183 ? -6.285 6.315 25.419 1.00 64.44 183 PRO A N 1
ATOM 1466 C CA . PRO A 1 183 ? -7.387 7.130 25.911 1.00 64.44 183 PRO A CA 1
ATOM 1467 C C . PRO A 1 183 ? -7.890 8.041 24.791 1.00 64.44 183 PRO A C 1
ATOM 1469 O O . PRO A 1 183 ? -7.093 8.499 23.962 1.00 64.44 183 PRO A O 1
ATOM 1472 N N . ARG A 1 184 ? -9.204 8.312 24.765 1.00 61.72 184 ARG A N 1
ATOM 1473 C CA . ARG A 1 184 ? -9.809 9.383 23.964 1.00 61.72 184 ARG A CA 1
ATOM 1474 C C . ARG A 1 184 ? -8.838 10.555 23.997 1.00 61.72 184 ARG A C 1
ATOM 1476 O O . ARG A 1 184 ? -8.562 11.091 25.070 1.00 61.72 184 ARG A O 1
ATOM 1483 N N . LYS A 1 185 ? -8.306 10.950 22.836 1.00 54.28 185 LYS A N 1
ATOM 1484 C CA . LYS A 1 185 ? -7.792 12.309 22.708 1.00 54.28 185 LYS A CA 1
ATOM 1485 C C . LYS A 1 185 ? -9.001 13.169 23.023 1.00 54.28 185 LYS A C 1
ATOM 1487 O O . LYS A 1 185 ? -9.926 13.223 22.214 1.00 54.28 185 LYS A O 1
ATOM 1492 N N . ALA A 1 186 ? -9.043 13.701 24.242 1.00 41.88 186 ALA A N 1
ATOM 1493 C CA . ALA A 1 186 ? -10.001 14.718 24.602 1.00 41.88 186 ALA A CA 1
ATOM 1494 C C . ALA A 1 186 ? -9.973 15.753 23.480 1.00 41.88 186 ALA A C 1
ATOM 1496 O O . ALA A 1 186 ? -8.928 16.001 22.868 1.00 41.88 186 ALA A O 1
ATOM 1497 N N . GLU A 1 187 ? -11.134 16.301 23.174 1.00 44.50 187 GLU A N 1
ATOM 1498 C CA . GLU A 1 187 ? -11.314 17.445 22.297 1.00 44.50 187 GLU A CA 1
ATOM 1499 C C . GLU A 1 187 ? -10.623 18.696 22.887 1.00 44.50 187 GLU A C 1
ATOM 1501 O O . GLU A 1 187 ? -11.229 19.753 23.012 1.00 44.50 187 GLU A O 1
ATOM 1506 N N . ASP A 1 188 ? -9.332 18.624 23.218 1.00 41.84 188 ASP A N 1
ATOM 1507 C CA . ASP A 1 188 ? -8.498 19.731 23.690 1.00 41.84 188 ASP A CA 1
ATOM 1508 C C . ASP A 1 188 ? -8.012 20.571 22.495 1.00 41.84 188 ASP A C 1
ATOM 1510 O O . ASP A 1 188 ? -6.837 20.898 22.336 1.00 41.84 188 ASP A O 1
ATOM 1514 N N . SER A 1 189 ? -8.948 20.911 21.609 1.00 36.94 189 SER A N 1
ATOM 1515 C CA . SER A 1 189 ? -8.815 22.031 20.676 1.00 36.94 189 SER A CA 1
ATOM 1516 C C . SER A 1 189 ? -10.169 22.699 20.415 1.00 36.94 189 SER A C 1
ATOM 1518 O O . SER A 1 189 ? -10.451 23.195 19.327 1.00 36.94 189 SER A O 1
ATOM 1520 N N . ILE A 1 190 ? -11.026 22.744 21.435 1.00 43.25 190 ILE A N 1
ATOM 1521 C CA . ILE A 1 190 ? -12.037 23.792 21.540 1.00 43.25 190 ILE A CA 1
ATOM 1522 C C . ILE A 1 190 ? -11.551 24.713 22.662 1.00 43.25 190 ILE A C 1
ATOM 1524 O O . ILE A 1 190 ? -11.730 24.404 23.831 1.00 43.25 190 ILE A O 1
ATOM 1528 N N . GLN A 1 191 ? -10.936 25.834 22.264 1.00 34.66 191 GLN A N 1
ATOM 1529 C CA . GLN A 1 191 ? -10.281 26.891 23.065 1.00 34.66 191 GLN A CA 1
ATOM 1530 C C . GLN A 1 191 ? -8.746 26.802 23.177 1.00 34.66 191 GLN A C 1
ATOM 1532 O O . GLN A 1 191 ? -8.196 26.431 24.210 1.00 34.66 191 GLN A O 1
ATOM 1537 N N . ALA A 1 192 ? -8.062 27.274 22.129 1.00 34.59 192 ALA A N 1
ATOM 1538 C CA . ALA A 1 192 ? -6.877 28.130 22.250 1.00 34.59 192 ALA A CA 1
ATOM 1539 C C . ALA A 1 192 ? -6.856 29.126 21.082 1.00 34.59 192 ALA A C 1
ATOM 1541 O O . 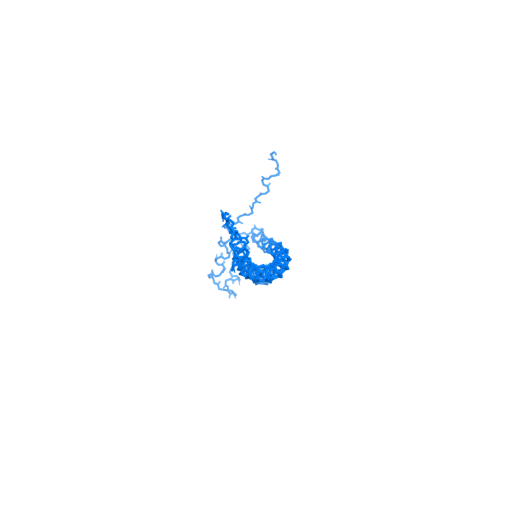ALA A 1 192 ? -7.076 28.674 19.935 1.00 34.59 192 ALA A O 1
#

Foldseek 3Di:
DVVVVVVVVVVVVVVLVVLLVVLVVLVVVLVVLVVLLVVLVVVLVVLVVVLVVLVVVVVVLVVVVDDDDDDDDDDDDDVVVVVVVVVVVVVVVVVVVVVVVVVVSVVVVVVSVVVNVVSVVVNVVSVVSNVVSVVVSVVSLLVSLVSLVVDDPVSNVSSLVVCCVVPNNVVSVVSVVVSVVDDPPPPVPPPD

Sequence (192 aa):
MESELDTLHASTSTTTADLASEISRKLLNMDPLTAEREVIQLQIKETRNHISTLEARDALLREHHTASISNEDDPPQPHVRAALGHFFLELRADVDRMKGEVDVVKELTERLQEEREAVKGTFERQIMAFLESTKRWIDTLTEVVQTVQSLDEDERVAIRNTLAETKGEDVVKQFWEFCEANPRKAEDSIQA